Protein AF-A0A7S0XQW2-F1 (afdb_monomer_lite)

Organism: Hemisel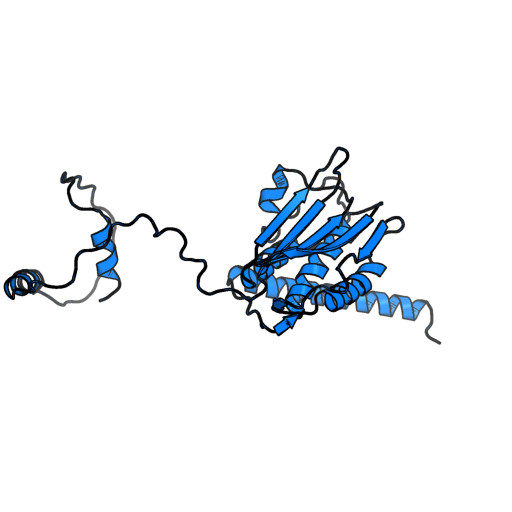mis andersenii (NCBI:txid464988)

Sequence (266 aa):
GCTPRMQRVIKLIMSSGHRLSSLVNDILDATSIRESRFVIKLQDVALRDVADSVCSTISPLVKPGVTLTNQVPAGLRSFVGDTTRVHQILVNLLGNSAKFTSSGSIRLGAEEHRHHIAIFVQDTGVGIKEDQIVDIFDPFVQSDMSTSRHYEGSGLGLAIVKSLTEAHGGTIKVESSTDGDNHGSTFTLQLPWEGPSPQDEDINERDAPPAPAKSDLLSEHSIKVFKEKYRTGSGEGGKPSADAERVESSDPSIPLTTCTVLACQL

Structure (mmCIF, N/CA/C/O backbone):
data_AF-A0A7S0XQW2-F1
#
_entry.id   AF-A0A7S0XQW2-F1
#
loop_
_atom_site.group_PDB
_atom_site.id
_atom_site.type_symbol
_atom_site.label_atom_id
_atom_site.label_alt_id
_atom_site.label_comp_id
_atom_site.label_asym_id
_atom_site.label_entity_id
_atom_site.label_seq_id
_atom_site.pdbx_PDB_ins_code
_atom_site.Cartn_x
_atom_site.Cartn_y
_atom_site.Cartn_z
_atom_site.occupancy
_atom_site.B_iso_or_equiv
_atom_site.auth_seq_id
_atom_site.auth_comp_id
_atom_site.auth_asym_id
_atom_site.auth_atom_id
_atom_site.pdbx_PDB_model_num
ATOM 1 N N . GLY A 1 1 ? 13.232 20.699 -31.366 1.00 48.47 1 GLY A N 1
ATOM 2 C CA . GLY A 1 1 ? 13.852 20.178 -30.131 1.00 48.47 1 GLY A CA 1
ATOM 3 C C . GLY A 1 1 ? 13.338 20.968 -28.948 1.00 48.47 1 GLY A C 1
ATOM 4 O O . GLY A 1 1 ? 13.386 22.189 -28.992 1.00 48.47 1 GLY A O 1
ATOM 5 N N . CYS A 1 2 ? 12.775 20.303 -27.940 1.00 52.25 2 CYS A N 1
ATOM 6 C CA . CYS A 1 2 ? 12.220 20.962 -26.755 1.00 52.25 2 CYS A CA 1
ATOM 7 C C . CYS A 1 2 ? 13.376 21.460 -25.864 1.00 52.25 2 CYS A C 1
ATOM 9 O O . CYS A 1 2 ? 14.231 20.663 -25.483 1.00 52.25 2 CYS A O 1
ATOM 11 N N . THR A 1 3 ? 13.459 22.763 -25.578 1.00 76.88 3 THR A N 1
ATOM 12 C CA . THR A 1 3 ? 14.574 23.335 -24.802 1.00 76.88 3 THR A CA 1
ATOM 13 C C . THR A 1 3 ? 14.522 22.887 -23.328 1.00 76.88 3 THR A C 1
ATOM 15 O O . THR A 1 3 ? 13.429 22.685 -22.790 1.00 76.88 3 THR A O 1
ATOM 18 N N . PRO A 1 4 ? 15.663 22.787 -22.611 1.00 71.56 4 PRO A N 1
ATOM 19 C CA . PRO A 1 4 ? 15.705 22.363 -21.198 1.00 71.56 4 PRO A CA 1
ATOM 20 C C . PRO A 1 4 ? 14.849 23.222 -20.251 1.00 71.56 4 PRO A C 1
ATOM 22 O O . PRO A 1 4 ? 14.412 22.773 -19.190 1.00 71.56 4 PRO A O 1
ATOM 25 N N . ARG A 1 5 ? 14.595 24.480 -20.631 1.00 68.00 5 ARG A N 1
ATOM 26 C CA . ARG A 1 5 ? 13.683 25.392 -19.929 1.00 68.00 5 ARG A CA 1
ATOM 27 C C . ARG A 1 5 ? 12.219 24.991 -20.133 1.00 68.00 5 ARG A C 1
ATOM 29 O O . ARG A 1 5 ? 11.463 24.975 -19.169 1.00 68.00 5 ARG A O 1
ATOM 36 N N . MET A 1 6 ? 11.840 24.617 -21.354 1.00 67.19 6 MET A N 1
ATOM 37 C CA . MET A 1 6 ? 10.481 24.195 -21.700 1.00 67.19 6 MET A CA 1
ATOM 38 C C . MET A 1 6 ? 10.123 22.857 -21.040 1.00 67.19 6 MET A C 1
ATOM 40 O O . MET A 1 6 ? 9.036 22.722 -20.490 1.00 67.19 6 MET A O 1
ATOM 44 N N . GLN A 1 7 ? 11.074 21.919 -20.954 1.00 68.94 7 GLN A N 1
ATOM 45 C CA . GLN A 1 7 ? 10.901 20.675 -20.190 1.00 68.94 7 GLN A CA 1
ATOM 46 C C . GLN A 1 7 ? 10.682 20.920 -18.687 1.00 68.94 7 GLN A C 1
ATOM 48 O O . GLN A 1 7 ? 9.843 20.261 -18.078 1.00 68.94 7 GLN A O 1
ATOM 53 N N . ARG A 1 8 ? 11.400 21.877 -18.079 1.00 64.62 8 ARG A N 1
ATOM 54 C CA . ARG A 1 8 ? 11.189 22.259 -16.670 1.00 64.62 8 ARG A CA 1
ATOM 55 C C . ARG A 1 8 ? 9.815 22.881 -16.434 1.00 64.62 8 ARG A C 1
ATOM 57 O O . ARG A 1 8 ? 9.165 22.536 -15.455 1.00 64.62 8 ARG A O 1
ATOM 64 N N . VAL A 1 9 ? 9.372 23.765 -17.328 1.00 71.69 9 VAL A N 1
ATOM 65 C CA . VAL A 1 9 ? 8.053 24.411 -17.232 1.00 71.69 9 VAL A CA 1
ATOM 66 C C . VAL A 1 9 ? 6.926 23.393 -17.411 1.00 71.69 9 VAL A C 1
ATOM 68 O O . VAL A 1 9 ? 5.989 23.400 -16.623 1.00 71.69 9 VAL A O 1
ATOM 71 N N . ILE A 1 10 ? 7.041 22.470 -18.373 1.00 73.12 10 ILE A N 1
ATOM 72 C CA . ILE A 1 10 ? 6.068 21.381 -18.555 1.00 73.12 10 ILE A CA 1
ATOM 73 C C . ILE A 1 10 ? 6.014 20.497 -17.305 1.00 73.12 10 ILE A C 1
ATOM 75 O O . ILE A 1 10 ? 4.926 20.247 -16.797 1.00 73.12 10 ILE A O 1
ATOM 79 N N . LYS A 1 11 ? 7.167 20.091 -16.750 1.00 67.38 11 LYS A N 1
ATOM 80 C CA . LYS A 1 11 ? 7.214 19.328 -15.489 1.00 67.38 11 LYS A CA 1
ATOM 81 C C . LYS A 1 11 ? 6.545 20.074 -14.335 1.00 67.38 11 LYS A C 1
ATOM 83 O O . LYS A 1 11 ? 5.802 19.458 -13.580 1.00 67.38 11 LYS A O 1
ATOM 88 N N . LEU A 1 12 ? 6.772 21.384 -14.218 1.00 67.00 12 LEU A N 1
ATOM 89 C CA . LEU A 1 12 ? 6.155 22.205 -13.179 1.00 67.00 12 LEU A CA 1
ATOM 90 C C . LEU A 1 12 ? 4.629 22.254 -13.343 1.00 67.00 12 LEU A C 1
ATOM 92 O O . LEU A 1 12 ? 3.916 21.926 -12.401 1.00 67.00 12 LEU A O 1
ATOM 96 N N . ILE A 1 13 ? 4.130 22.567 -14.543 1.00 66.44 13 ILE A N 1
ATOM 97 C CA . ILE A 1 13 ? 2.688 22.612 -14.838 1.00 66.44 13 ILE A CA 1
ATOM 98 C C . ILE A 1 13 ? 2.035 21.249 -14.587 1.00 66.44 13 ILE A C 1
ATOM 100 O O . ILE A 1 13 ? 0.999 21.184 -13.931 1.00 66.44 13 ILE A O 1
ATOM 104 N N . MET A 1 14 ? 2.655 20.161 -15.054 1.00 56.88 14 MET A N 1
ATOM 105 C CA . MET A 1 14 ? 2.161 18.805 -14.808 1.00 56.88 14 MET A CA 1
ATOM 106 C C . MET A 1 14 ? 2.134 18.489 -13.311 1.00 56.88 14 MET A C 1
ATOM 108 O O . MET A 1 14 ? 1.127 17.992 -12.822 1.00 56.88 14 MET A O 1
ATOM 112 N N . SER A 1 15 ? 3.185 18.836 -12.559 1.00 52.94 15 SER A N 1
ATOM 113 C CA . SER A 1 15 ? 3.224 18.616 -11.107 1.00 52.94 15 SER A CA 1
ATOM 114 C C . SER A 1 15 ? 2.140 19.405 -10.363 1.00 52.94 15 SER A C 1
ATOM 116 O O . SER A 1 15 ? 1.486 18.862 -9.477 1.00 52.94 15 SER A O 1
ATOM 118 N N . SER A 1 16 ? 1.879 20.654 -10.762 1.00 50.59 16 SER A N 1
ATOM 119 C CA . SER A 1 16 ? 0.812 21.478 -10.188 1.00 50.59 16 SER A CA 1
ATOM 120 C C . SER A 1 16 ? -0.579 20.958 -10.558 1.00 50.59 16 SER A C 1
ATOM 122 O O . SER A 1 16 ? -1.460 20.937 -9.703 1.00 50.59 16 SER A O 1
ATOM 124 N N . GLY A 1 17 ? -0.773 20.490 -11.797 1.00 51.03 17 GLY A N 1
ATOM 125 C CA . GLY A 1 17 ? -2.018 19.863 -12.249 1.00 51.03 17 GLY A CA 1
ATOM 126 C C . GLY A 1 17 ? -2.309 18.549 -11.523 1.00 51.03 17 GLY A C 1
ATOM 127 O O . GLY A 1 17 ? -3.424 18.351 -11.045 1.00 51.03 17 GLY A O 1
ATOM 128 N N . HIS A 1 18 ? -1.297 17.693 -11.349 1.00 56.59 18 HIS A N 1
ATOM 129 C CA . HIS A 1 18 ? -1.407 16.478 -10.539 1.00 56.59 18 HIS A CA 1
ATOM 130 C C . HIS A 1 18 ? -1.723 16.797 -9.079 1.00 56.59 18 HIS A C 1
ATOM 132 O O . HIS A 1 18 ? -2.603 16.167 -8.502 1.00 56.59 18 HIS A O 1
ATOM 138 N N . ARG A 1 19 ? -1.069 17.809 -8.497 1.00 54.47 19 ARG A N 1
ATOM 139 C CA . ARG A 1 19 ? -1.326 18.232 -7.115 1.00 54.47 19 ARG A CA 1
ATOM 140 C C . ARG A 1 19 ? -2.753 18.753 -6.931 1.00 54.47 19 ARG A C 1
ATOM 142 O O . ARG A 1 19 ? -3.410 18.370 -5.971 1.00 54.47 19 ARG A O 1
ATOM 149 N N . LEU A 1 20 ? -3.258 19.569 -7.856 1.00 51.47 20 LEU A N 1
ATOM 150 C CA . LEU A 1 20 ? -4.642 20.048 -7.811 1.00 51.47 20 LEU A CA 1
ATOM 151 C C . LEU A 1 20 ? -5.646 18.905 -8.005 1.00 51.47 20 LEU A C 1
ATOM 153 O O . LEU A 1 20 ? -6.615 18.820 -7.259 1.00 51.47 20 LEU A O 1
ATOM 157 N N . SER A 1 21 ? -5.403 18.010 -8.966 1.00 46.75 21 SER A N 1
ATOM 158 C CA . SER A 1 21 ? -6.255 16.837 -9.185 1.00 46.75 21 SER A CA 1
ATOM 159 C C . SER A 1 21 ? -6.275 15.923 -7.963 1.00 46.75 21 SER A C 1
ATOM 161 O O . SER A 1 21 ? -7.337 15.417 -7.620 1.00 46.75 21 SER A O 1
ATOM 163 N N . SER A 1 22 ? -5.132 15.738 -7.296 1.00 59.94 22 SER A N 1
ATOM 164 C CA . SER A 1 22 ? -5.053 14.995 -6.039 1.00 59.94 22 SER A CA 1
ATOM 165 C C . SER A 1 22 ? -5.908 15.662 -4.972 1.00 59.94 22 SER A C 1
ATOM 167 O O . SER A 1 22 ? -6.722 14.988 -4.374 1.00 59.94 22 SER A O 1
ATOM 169 N N . LEU A 1 23 ? -5.815 16.985 -4.792 1.00 58.53 23 LEU A N 1
ATOM 170 C CA . LEU A 1 23 ? -6.625 17.705 -3.801 1.00 58.53 23 LEU A CA 1
ATOM 171 C C . LEU A 1 23 ? -8.134 17.632 -4.083 1.00 58.53 23 LEU A C 1
ATOM 173 O O . LEU A 1 23 ? -8.928 17.525 -3.154 1.00 58.53 23 LEU A O 1
ATOM 177 N N . VAL A 1 24 ? -8.544 17.695 -5.351 1.00 56.97 24 VAL A N 1
ATOM 178 C CA . VAL A 1 24 ? -9.960 17.546 -5.726 1.00 56.97 24 VAL A CA 1
ATOM 179 C C . VAL A 1 24 ? -10.443 16.123 -5.450 1.00 56.97 24 VAL A C 1
ATOM 181 O O . VAL A 1 24 ? -11.509 15.951 -4.862 1.00 56.97 24 VAL A O 1
ATOM 184 N N . ASN A 1 25 ? -9.656 15.116 -5.835 1.00 63.66 25 ASN A N 1
ATOM 185 C CA . ASN A 1 25 ? -9.978 13.716 -5.564 1.00 63.66 25 ASN A CA 1
ATOM 186 C C . ASN A 1 25 ? -10.012 13.439 -4.058 1.00 63.66 25 ASN A C 1
ATOM 188 O O . ASN A 1 25 ? -10.962 12.831 -3.591 1.00 63.66 25 ASN A O 1
ATOM 192 N N . ASP A 1 26 ? -9.072 13.991 -3.294 1.00 67.69 26 ASP A N 1
ATOM 193 C CA . ASP A 1 26 ? -9.019 13.919 -1.834 1.00 67.69 26 ASP A CA 1
ATOM 194 C C . ASP A 1 26 ? -10.296 14.486 -1.191 1.00 67.69 26 ASP A C 1
ATOM 196 O O . ASP A 1 26 ? -10.845 13.890 -0.267 1.00 67.69 26 ASP A O 1
ATOM 200 N N . ILE A 1 27 ? -10.820 15.615 -1.689 1.00 67.94 27 ILE A N 1
ATOM 201 C CA . ILE A 1 27 ? -12.089 16.183 -1.203 1.00 67.94 27 ILE A CA 1
ATOM 202 C C . ILE A 1 27 ? -13.266 15.254 -1.529 1.00 67.94 27 ILE A C 1
ATOM 204 O O . ILE A 1 27 ? -14.106 15.009 -0.661 1.00 67.94 27 ILE A O 1
ATOM 208 N N . LEU A 1 28 ? -13.334 14.732 -2.757 1.00 62.59 28 LEU A N 1
ATOM 209 C CA . LEU A 1 28 ? -14.396 13.809 -3.179 1.00 62.59 28 LEU A CA 1
ATOM 210 C C . LEU A 1 28 ? -14.344 12.480 -2.410 1.00 62.59 28 LEU A C 1
ATOM 212 O O . LEU A 1 28 ? -15.380 11.916 -2.039 1.00 62.59 28 LEU A O 1
ATOM 216 N N . ASP A 1 29 ? -13.143 12.000 -2.122 1.00 68.50 29 ASP A N 1
ATOM 217 C CA . ASP A 1 29 ? -12.922 10.806 -1.325 1.00 68.50 29 ASP A CA 1
ATOM 218 C C . ASP A 1 29 ? -13.295 11.067 0.138 1.00 68.50 29 ASP A C 1
ATOM 220 O O . ASP A 1 29 ? -14.022 10.270 0.722 1.00 68.50 29 ASP A O 1
ATOM 224 N N . ALA A 1 30 ? -12.942 12.223 0.710 1.00 62.59 30 ALA A N 1
ATOM 225 C CA . ALA A 1 30 ? -13.373 12.615 2.054 1.00 62.59 30 ALA A CA 1
ATOM 226 C C . ALA A 1 30 ? -14.905 12.696 2.185 1.00 62.59 30 ALA A C 1
ATOM 228 O O . ALA A 1 30 ? -15.450 12.298 3.219 1.00 62.59 30 ALA A O 1
ATOM 229 N N . THR A 1 31 ? -15.614 13.174 1.153 1.00 64.06 31 THR A N 1
ATOM 230 C CA . THR A 1 31 ? -17.087 13.119 1.133 1.00 64.06 31 THR A CA 1
ATOM 231 C C . THR A 1 31 ? -17.600 11.683 1.055 1.00 64.06 31 THR A C 1
ATOM 233 O O . THR A 1 31 ? -18.501 11.321 1.805 1.00 64.06 31 THR A O 1
ATOM 236 N N . SER A 1 32 ? -16.968 10.838 0.236 1.00 72.06 32 SER A N 1
ATOM 237 C CA . SER A 1 32 ? -17.369 9.436 0.055 1.00 72.06 32 SER A CA 1
ATOM 238 C C . SER A 1 32 ? -17.127 8.583 1.306 1.00 72.06 32 SER A C 1
ATOM 240 O O . SER A 1 32 ? -17.939 7.708 1.602 1.00 72.06 32 SER A O 1
ATOM 242 N N . ILE A 1 33 ? -16.059 8.869 2.062 1.00 71.75 33 ILE A N 1
ATOM 243 C CA . ILE A 1 33 ? -15.753 8.249 3.361 1.00 71.75 33 ILE A CA 1
ATOM 244 C C . ILE A 1 33 ? -16.848 8.584 4.379 1.00 71.75 33 ILE A C 1
ATOM 246 O O . ILE A 1 33 ? -17.403 7.677 4.990 1.00 71.75 33 ILE A O 1
ATOM 250 N N . ARG A 1 34 ? -17.195 9.872 4.547 1.00 63.88 34 ARG A N 1
ATOM 251 C CA . ARG A 1 34 ? -18.220 10.299 5.527 1.00 63.88 34 ARG A CA 1
ATOM 252 C C . ARG A 1 34 ? -19.597 9.719 5.245 1.00 63.88 34 ARG A C 1
ATOM 254 O O . ARG A 1 34 ? -20.384 9.534 6.163 1.00 63.88 34 ARG A O 1
ATOM 261 N N . GLU A 1 35 ? -19.893 9.496 3.974 1.00 68.62 35 GLU A N 1
ATOM 262 C CA . GLU A 1 35 ? -21.173 8.964 3.525 1.00 68.62 35 GLU A CA 1
ATOM 263 C C . GLU A 1 35 ? -21.161 7.428 3.400 1.00 68.62 35 GLU A C 1
ATOM 265 O O . GLU A 1 35 ? -22.154 6.868 2.940 1.00 68.62 35 GLU A O 1
ATOM 270 N N . SER A 1 36 ? -20.052 6.754 3.757 1.00 62.31 36 SER A N 1
ATOM 271 C CA . SER A 1 36 ? -19.844 5.299 3.614 1.00 62.31 36 SER A CA 1
ATOM 272 C C . SER A 1 36 ? -20.242 4.767 2.231 1.00 62.31 36 SER A C 1
ATOM 274 O O . SER A 1 36 ? -20.825 3.695 2.086 1.00 62.31 36 SER A O 1
ATOM 276 N N . ARG A 1 37 ? -19.972 5.558 1.187 1.00 67.00 37 ARG A N 1
ATOM 277 C CA . ARG A 1 37 ? -20.688 5.472 -0.094 1.00 67.00 37 ARG A CA 1
ATOM 278 C C . ARG A 1 37 ? -19.846 4.973 -1.261 1.00 67.00 37 ARG A C 1
ATOM 280 O O . ARG A 1 37 ? -20.219 5.176 -2.420 1.00 67.00 37 ARG A O 1
ATOM 287 N N . PHE A 1 38 ? -18.698 4.355 -0.993 1.00 72.25 38 PHE A N 1
ATOM 288 C CA . PHE A 1 38 ? -17.889 3.781 -2.063 1.00 72.25 38 PHE A CA 1
ATOM 289 C C . PHE A 1 38 ? -18.643 2.627 -2.724 1.00 72.25 38 PHE A C 1
ATOM 291 O O . PHE A 1 38 ? -18.782 1.546 -2.167 1.00 72.25 38 PHE A O 1
ATOM 298 N N . VAL A 1 39 ? -19.125 2.867 -3.942 1.00 73.75 39 VAL A N 1
ATOM 299 C CA . VAL A 1 39 ? -19.714 1.824 -4.781 1.00 73.75 39 VAL A CA 1
ATOM 300 C C . VAL A 1 39 ? -18.576 1.051 -5.444 1.00 73.75 39 VAL A C 1
ATOM 302 O O . VAL A 1 39 ? -17.866 1.604 -6.290 1.00 73.75 39 VAL A O 1
ATOM 305 N N . ILE A 1 40 ? -18.403 -0.211 -5.049 1.00 83.00 40 ILE A N 1
ATOM 306 C CA . ILE A 1 40 ? -17.427 -1.137 -5.633 1.00 83.00 40 ILE A CA 1
ATOM 307 C C . ILE A 1 40 ? -18.021 -1.776 -6.886 1.00 83.00 40 ILE A C 1
ATOM 309 O O . ILE A 1 40 ? -19.108 -2.357 -6.852 1.00 83.00 40 ILE A O 1
ATOM 313 N N . LYS A 1 41 ? -17.304 -1.679 -8.009 1.00 85.62 41 LYS A N 1
ATOM 314 C CA . LYS A 1 41 ? -17.664 -2.379 -9.244 1.00 85.62 41 LYS A CA 1
ATOM 315 C C . LYS A 1 41 ? -16.930 -3.709 -9.298 1.00 85.62 41 LYS A C 1
ATOM 317 O O . LYS A 1 41 ? -15.762 -3.756 -9.667 1.00 85.62 41 LYS A O 1
ATOM 322 N N . LEU A 1 42 ? -17.629 -4.772 -8.919 1.00 86.94 42 LEU A N 1
ATOM 323 C CA . LEU A 1 42 ? -17.068 -6.117 -8.892 1.00 86.94 42 LEU A CA 1
ATOM 324 C C . LEU A 1 42 ? -16.809 -6.638 -10.311 1.00 86.94 42 LEU A C 1
ATOM 326 O O . LEU A 1 42 ? -17.718 -6.718 -11.137 1.00 86.94 42 LEU A O 1
ATOM 330 N N . GLN A 1 43 ? -15.557 -6.996 -10.562 1.00 90.62 43 GLN A N 1
ATOM 331 C CA . GLN A 1 43 ? -15.055 -7.625 -11.778 1.00 90.62 43 GLN A CA 1
ATOM 332 C C . GLN A 1 43 ? -13.868 -8.532 -11.432 1.00 90.62 43 GLN A C 1
ATOM 334 O O . GLN A 1 43 ? -13.334 -8.467 -10.325 1.00 90.62 43 GLN A O 1
ATOM 339 N N . ASP A 1 44 ? -13.433 -9.363 -12.375 1.00 90.94 44 ASP A N 1
ATOM 340 C CA . ASP A 1 44 ? -12.222 -10.160 -12.184 1.00 90.94 44 ASP A CA 1
ATOM 341 C C . ASP A 1 44 ? -10.985 -9.252 -12.180 1.00 90.94 44 ASP A C 1
ATOM 343 O O . ASP A 1 44 ? -10.695 -8.540 -13.146 1.00 90.94 44 ASP A O 1
ATOM 347 N N . VAL A 1 45 ? -10.238 -9.282 -11.079 1.00 92.25 45 VAL A N 1
ATOM 348 C CA . VAL A 1 45 ? -9.024 -8.494 -10.882 1.00 92.25 45 VAL A CA 1
ATOM 349 C C . VAL A 1 45 ? -7.805 -9.396 -11.030 1.00 92.25 45 VAL A C 1
ATOM 351 O O . VAL A 1 45 ? -7.534 -10.258 -10.194 1.00 92.25 45 VAL A O 1
ATOM 354 N N . ALA A 1 46 ? -7.017 -9.161 -12.078 1.00 93.31 46 ALA A N 1
ATOM 355 C CA . ALA A 1 46 ? -5.665 -9.697 -12.196 1.00 93.31 46 ALA A CA 1
ATOM 356 C C . ALA A 1 46 ? -4.709 -8.854 -11.336 1.00 93.31 46 ALA A C 1
ATOM 358 O O . ALA A 1 46 ? -4.172 -7.843 -11.791 1.00 93.31 46 ALA A O 1
ATOM 359 N N . LEU A 1 47 ? -4.509 -9.245 -10.068 1.00 95.12 47 LEU A N 1
ATOM 360 C CA . LEU A 1 47 ? -3.711 -8.453 -9.119 1.00 95.12 47 LEU A CA 1
ATOM 361 C C . LEU A 1 47 ? -2.298 -8.169 -9.635 1.00 95.12 47 LEU A C 1
ATOM 363 O O . LEU A 1 47 ? -1.759 -7.093 -9.388 1.00 95.12 47 LEU A O 1
ATOM 367 N N . ARG A 1 48 ? -1.703 -9.118 -10.361 1.00 94.62 48 ARG A N 1
ATOM 368 C CA . ARG A 1 48 ? -0.355 -8.972 -10.901 1.00 94.62 48 ARG A CA 1
ATOM 369 C C . ARG A 1 48 ? -0.231 -7.775 -11.848 1.00 94.62 48 ARG A C 1
ATOM 371 O O . ARG A 1 48 ? 0.700 -6.991 -11.688 1.00 94.62 48 ARG A O 1
ATOM 378 N N . ASP A 1 49 ? -1.191 -7.596 -12.751 1.00 93.81 49 ASP A N 1
ATOM 379 C CA . ASP A 1 49 ? -1.198 -6.484 -13.708 1.00 93.81 49 ASP A CA 1
ATOM 380 C C . ASP A 1 49 ? -1.363 -5.139 -12.991 1.00 93.81 49 ASP A C 1
ATOM 382 O O . ASP A 1 49 ? -0.684 -4.158 -13.305 1.00 93.81 49 ASP A O 1
ATOM 386 N N . VAL A 1 50 ? -2.230 -5.104 -11.971 1.00 95.12 50 VAL A N 1
ATOM 387 C CA . VAL A 1 50 ? -2.409 -3.919 -11.123 1.00 95.12 50 VAL A CA 1
ATOM 388 C C . VAL A 1 50 ? -1.112 -3.596 -10.384 1.00 95.12 50 VAL A C 1
ATOM 390 O O . VAL A 1 50 ? -0.667 -2.451 -10.403 1.00 95.12 50 VAL A O 1
ATOM 393 N N . ALA A 1 51 ? -0.478 -4.598 -9.774 1.00 96.31 51 ALA A N 1
ATOM 394 C CA . ALA A 1 51 ? 0.782 -4.449 -9.059 1.00 96.31 51 ALA A CA 1
ATOM 395 C C . ALA A 1 51 ? 1.902 -3.932 -9.974 1.00 96.31 51 ALA A C 1
ATOM 397 O O . ALA A 1 51 ? 2.585 -2.975 -9.613 1.00 96.31 51 ALA A O 1
ATOM 398 N N . ASP A 1 52 ? 2.053 -4.491 -11.178 1.00 95.19 52 ASP A N 1
ATOM 399 C CA . ASP A 1 52 ? 3.064 -4.056 -12.150 1.00 95.19 52 ASP A CA 1
ATOM 400 C C . ASP A 1 52 ? 2.821 -2.607 -12.620 1.00 95.19 52 ASP A C 1
ATOM 402 O O . ASP A 1 52 ? 3.762 -1.803 -12.694 1.00 95.19 52 ASP A O 1
ATOM 406 N N . SER A 1 53 ? 1.558 -2.233 -12.859 1.00 93.25 53 SER A N 1
ATOM 407 C CA . SER A 1 53 ? 1.164 -0.855 -13.194 1.00 93.25 53 SER A CA 1
ATOM 408 C C . SER A 1 53 ? 1.496 0.133 -12.068 1.00 93.25 53 SER A C 1
ATOM 410 O O . SER A 1 53 ? 2.105 1.186 -12.300 1.00 93.25 53 SER A O 1
ATOM 412 N N . VAL A 1 54 ? 1.147 -0.207 -10.823 1.00 92.88 54 VAL A N 1
ATOM 413 C CA . VAL A 1 54 ? 1.407 0.660 -9.664 1.00 92.88 54 VAL A CA 1
ATOM 414 C C . VAL A 1 54 ? 2.905 0.752 -9.379 1.00 92.88 54 VAL A C 1
ATOM 416 O O . VAL A 1 54 ? 3.416 1.855 -9.193 1.00 92.88 54 VAL A O 1
ATOM 419 N N . CYS A 1 55 ? 3.646 -0.359 -9.415 1.00 94.00 55 CYS A N 1
ATOM 420 C CA . CYS A 1 55 ? 5.099 -0.340 -9.241 1.00 94.00 55 CYS A CA 1
ATOM 421 C C . CYS A 1 55 ? 5.787 0.539 -10.294 1.00 94.00 55 CYS A C 1
ATOM 423 O O . CYS A 1 55 ? 6.685 1.308 -9.949 1.00 94.00 55 CYS A O 1
ATOM 425 N N . SER A 1 56 ? 5.326 0.501 -11.548 1.00 91.06 56 SER A N 1
ATOM 426 C CA . SER A 1 56 ? 5.824 1.381 -12.615 1.00 91.06 56 SER A CA 1
ATOM 427 C C . SER A 1 56 ? 5.527 2.860 -12.339 1.00 91.06 56 SER A C 1
ATOM 429 O O . SER A 1 56 ? 6.360 3.721 -12.617 1.00 91.06 56 SER A O 1
ATOM 431 N N . THR A 1 57 ? 4.365 3.157 -11.750 1.00 87.00 57 THR A N 1
ATOM 432 C CA . THR A 1 57 ? 3.955 4.519 -11.369 1.00 87.00 57 THR A CA 1
ATOM 433 C C . THR A 1 57 ? 4.765 5.059 -10.188 1.00 87.00 57 THR A C 1
ATOM 435 O O . THR A 1 57 ? 5.130 6.234 -10.178 1.00 87.00 57 THR A O 1
ATOM 438 N N . ILE A 1 58 ? 5.069 4.214 -9.198 1.00 88.44 58 ILE A N 1
ATOM 439 C CA . ILE A 1 58 ? 5.771 4.614 -7.970 1.00 88.44 58 ILE A CA 1
ATOM 440 C C . ILE A 1 58 ? 7.290 4.615 -8.144 1.00 88.44 58 ILE A C 1
ATOM 442 O O . ILE A 1 58 ? 7.965 5.410 -7.495 1.00 88.44 58 ILE A O 1
ATOM 446 N N . SER A 1 59 ? 7.844 3.789 -9.036 1.00 90.50 59 SER A N 1
ATOM 447 C CA . SER A 1 59 ? 9.294 3.665 -9.248 1.00 90.50 59 SER A CA 1
ATOM 448 C C . SER A 1 59 ? 10.040 5.012 -9.381 1.00 90.50 59 SER A C 1
ATOM 450 O O . SER A 1 59 ? 11.063 5.167 -8.713 1.00 90.50 59 SER A O 1
ATOM 452 N N . PRO A 1 60 ? 9.544 6.031 -10.118 1.00 89.75 60 PRO A N 1
ATOM 453 C CA . PRO A 1 60 ? 10.202 7.340 -10.208 1.00 89.75 60 PRO A CA 1
ATOM 454 C C . PRO A 1 60 ? 10.194 8.169 -8.912 1.00 89.75 60 PRO A C 1
ATOM 456 O O . PRO A 1 60 ? 10.948 9.134 -8.807 1.00 89.75 60 PRO A O 1
ATOM 459 N N . LEU A 1 61 ? 9.316 7.843 -7.959 1.00 86.50 61 LEU A N 1
ATOM 460 C CA . LEU A 1 61 ? 9.176 8.525 -6.666 1.00 86.50 61 LEU A CA 1
ATOM 461 C C . LEU A 1 61 ? 10.066 7.905 -5.580 1.00 86.50 61 LEU A C 1
ATOM 463 O O . LEU A 1 61 ? 10.266 8.511 -4.526 1.00 86.50 61 LEU A O 1
ATOM 467 N N . VAL A 1 62 ? 10.591 6.701 -5.823 1.00 90.44 62 VAL A N 1
ATOM 468 C CA . VAL A 1 62 ? 11.452 5.978 -4.885 1.00 90.44 62 VAL A CA 1
ATOM 469 C C . VAL A 1 62 ? 12.792 6.704 -4.749 1.00 90.44 62 VAL A C 1
ATOM 471 O O . VAL A 1 62 ? 13.434 7.063 -5.738 1.00 90.44 62 VAL A O 1
ATOM 474 N N . LYS A 1 63 ? 13.222 6.937 -3.504 1.00 89.00 63 LYS A N 1
ATOM 475 C CA . LYS A 1 63 ? 14.475 7.645 -3.222 1.00 89.00 63 LYS A CA 1
ATOM 476 C C . LYS A 1 63 ? 15.698 6.810 -3.635 1.00 89.00 63 LYS A C 1
ATOM 478 O O . LYS A 1 63 ? 15.655 5.580 -3.563 1.00 89.00 63 LYS A O 1
ATOM 483 N N . PRO A 1 64 ? 16.821 7.450 -4.011 1.00 91.19 64 PRO A N 1
ATOM 484 C CA . PRO A 1 64 ? 18.073 6.739 -4.258 1.00 91.19 64 PRO A CA 1
ATOM 485 C C . PRO A 1 64 ? 18.481 5.892 -3.043 1.00 91.19 64 PRO A C 1
ATOM 487 O O . PRO A 1 64 ? 18.490 6.393 -1.924 1.00 91.19 64 PRO A O 1
ATOM 490 N N . GLY A 1 65 ? 18.828 4.620 -3.262 1.00 90.25 65 GLY A N 1
ATOM 491 C CA . GLY A 1 65 ? 19.185 3.683 -2.185 1.00 90.25 65 GLY A CA 1
ATOM 492 C C . GLY A 1 65 ? 18.012 2.885 -1.603 1.00 90.25 65 GLY A C 1
ATOM 493 O O . GLY A 1 65 ? 18.213 2.118 -0.661 1.00 90.25 65 GLY A O 1
ATOM 494 N N . VAL A 1 66 ? 16.807 3.034 -2.161 1.00 96.25 66 VAL A N 1
ATOM 495 C CA . VAL A 1 66 ? 15.641 2.201 -1.849 1.00 96.25 66 VAL A CA 1
ATOM 496 C C . VAL A 1 66 ? 15.324 1.292 -3.038 1.00 96.25 66 VAL A C 1
ATOM 498 O O . VAL A 1 66 ? 15.261 1.748 -4.178 1.00 96.25 66 VAL A O 1
ATOM 501 N N . THR A 1 67 ? 15.111 0.002 -2.778 1.00 97.00 67 THR A N 1
ATOM 502 C CA . THR A 1 67 ? 14.729 -0.984 -3.803 1.00 97.00 67 THR A CA 1
ATOM 503 C C . THR A 1 67 ? 13.238 -1.280 -3.722 1.00 97.00 67 THR A C 1
ATOM 505 O O . THR A 1 67 ? 12.772 -1.753 -2.691 1.00 97.00 67 THR A O 1
ATOM 508 N N . LEU A 1 68 ? 12.495 -1.048 -4.804 1.00 97.62 68 LEU A N 1
ATOM 509 C CA . LEU A 1 68 ? 11.091 -1.448 -4.923 1.00 97.62 68 LEU A CA 1
ATOM 510 C C . LEU A 1 68 ? 10.992 -2.799 -5.638 1.00 97.62 68 LEU A C 1
ATOM 512 O O . LEU A 1 68 ? 11.488 -2.935 -6.755 1.00 97.62 68 LEU A O 1
ATOM 516 N N . THR A 1 69 ? 10.342 -3.781 -5.011 1.00 97.44 69 THR A N 1
ATOM 517 C CA . THR A 1 69 ? 10.186 -5.135 -5.567 1.00 97.44 69 THR A CA 1
ATOM 518 C C . THR A 1 69 ? 8.718 -5.543 -5.617 1.00 97.44 69 THR A C 1
ATOM 520 O O . THR A 1 69 ? 8.027 -5.478 -4.600 1.00 97.44 69 THR A O 1
ATOM 523 N N . ASN A 1 70 ? 8.263 -6.017 -6.780 1.00 97.19 70 ASN A N 1
ATOM 524 C CA . ASN A 1 70 ? 6.991 -6.722 -6.917 1.00 97.19 70 ASN A CA 1
ATOM 525 C C . ASN A 1 70 ? 7.220 -8.232 -6.733 1.00 97.19 70 ASN A C 1
ATOM 527 O O . ASN A 1 70 ? 7.904 -8.867 -7.536 1.00 97.19 70 ASN A O 1
ATOM 531 N N . GLN A 1 71 ? 6.656 -8.790 -5.669 1.00 96.94 71 GLN A N 1
ATOM 532 C CA . GLN A 1 71 ? 6.691 -10.204 -5.300 1.00 96.94 71 GLN A CA 1
ATOM 533 C C . GLN A 1 71 ? 5.319 -10.877 -5.442 1.00 96.94 71 GLN A C 1
ATOM 535 O O . GLN A 1 71 ? 5.138 -11.995 -4.967 1.00 96.94 71 GLN A O 1
ATOM 540 N N . VAL A 1 72 ? 4.350 -10.233 -6.104 1.00 95.81 72 VAL A N 1
ATOM 541 C CA . VAL A 1 72 ? 3.053 -10.852 -6.400 1.00 95.81 72 VAL A CA 1
ATOM 542 C C . VAL A 1 72 ? 3.271 -12.099 -7.278 1.00 95.81 72 VAL A C 1
ATOM 544 O O . VAL A 1 72 ? 3.831 -11.979 -8.382 1.00 95.81 72 VAL A O 1
ATOM 547 N N . PRO A 1 73 ? 2.843 -13.297 -6.826 1.00 93.00 73 PRO A N 1
ATOM 548 C CA . PRO A 1 73 ? 3.054 -14.537 -7.564 1.00 93.00 73 PRO A CA 1
ATOM 549 C C . PRO A 1 73 ? 2.441 -14.480 -8.967 1.00 93.00 73 PRO A C 1
ATOM 551 O O . PRO A 1 73 ? 1.305 -14.055 -9.146 1.00 93.00 73 PRO A O 1
ATOM 554 N N . ALA A 1 74 ? 3.178 -14.942 -9.982 1.00 86.81 74 ALA A N 1
ATOM 555 C CA . ALA A 1 74 ? 2.694 -14.932 -11.369 1.00 86.81 74 ALA A CA 1
ATOM 556 C C . ALA A 1 74 ? 1.513 -15.894 -11.610 1.00 86.81 74 ALA A C 1
ATOM 558 O O . ALA A 1 74 ? 0.751 -15.700 -12.548 1.00 86.81 74 ALA A O 1
ATOM 559 N N . GLY A 1 75 ? 1.378 -16.931 -10.777 1.00 85.12 75 GLY A N 1
ATOM 560 C CA . GLY A 1 75 ? 0.285 -17.905 -10.836 1.00 85.12 75 GLY A CA 1
ATOM 561 C C . GLY A 1 75 ? -0.886 -17.592 -9.905 1.00 85.12 75 GLY A C 1
ATOM 562 O O . GLY A 1 75 ? -1.717 -18.468 -9.692 1.00 85.12 75 GLY A O 1
ATOM 563 N N . LEU A 1 76 ? -0.925 -16.396 -9.310 1.00 88.44 76 LEU A N 1
ATOM 564 C CA . LEU A 1 76 ? -1.996 -16.011 -8.400 1.00 88.44 76 LEU A CA 1
ATOM 565 C C . LEU A 1 76 ? -3.325 -15.931 -9.154 1.00 88.44 76 LEU A C 1
ATOM 567 O O . LEU A 1 76 ? -3.404 -15.322 -10.225 1.00 88.44 76 LEU A O 1
ATOM 571 N N . ARG A 1 77 ? -4.371 -16.537 -8.591 1.00 85.75 77 ARG A N 1
ATOM 572 C CA . ARG A 1 77 ? -5.711 -16.490 -9.175 1.00 85.75 77 ARG A CA 1
ATOM 573 C C . ARG A 1 77 ? -6.240 -15.047 -9.203 1.00 85.75 77 ARG A C 1
ATOM 575 O O . ARG A 1 77 ? -5.891 -14.227 -8.356 1.00 85.75 77 ARG A O 1
ATOM 582 N N . SER A 1 78 ? -7.104 -14.735 -10.167 1.00 87.62 78 SER A N 1
ATOM 583 C CA . SER A 1 78 ? -7.902 -13.504 -10.138 1.00 87.62 78 SER A CA 1
ATOM 584 C C . SER A 1 78 ? -8.952 -13.561 -9.028 1.00 87.62 78 SER A C 1
ATOM 586 O O . SER A 1 78 ? -9.537 -14.618 -8.788 1.00 87.62 78 SER A O 1
ATOM 588 N N . PHE A 1 79 ? -9.191 -12.431 -8.363 1.00 89.06 79 PHE A N 1
ATOM 589 C CA . PHE A 1 79 ? -10.240 -12.285 -7.346 1.00 89.06 79 PHE A CA 1
ATOM 590 C C . PHE A 1 79 ? -11.323 -11.319 -7.819 1.00 89.06 79 PHE A C 1
ATOM 592 O O . PHE A 1 79 ? -11.076 -10.495 -8.700 1.00 89.06 79 PHE A O 1
ATOM 599 N N . VAL A 1 80 ? -12.512 -11.408 -7.229 1.00 89.12 80 VAL A N 1
ATOM 600 C CA . VAL A 1 80 ? -13.632 -10.525 -7.558 1.00 89.12 80 VAL A CA 1
ATOM 601 C C . VAL A 1 80 ? -13.509 -9.226 -6.758 1.00 89.12 80 VAL A C 1
ATOM 603 O O . VAL A 1 80 ? -13.619 -9.221 -5.536 1.00 89.12 80 VAL A O 1
ATOM 606 N N . GLY A 1 81 ? -13.298 -8.104 -7.443 1.00 91.56 81 GLY A N 1
ATOM 607 C CA . GLY A 1 81 ? -13.113 -6.793 -6.814 1.00 91.56 81 GLY A CA 1
ATOM 608 C C . GLY A 1 81 ? -13.177 -5.645 -7.817 1.00 91.56 81 GLY A C 1
ATOM 609 O O . GLY A 1 81 ? -13.504 -5.853 -8.980 1.00 91.56 81 GLY A O 1
ATOM 610 N N . ASP A 1 82 ? -12.856 -4.424 -7.390 1.00 91.94 82 ASP A N 1
ATOM 611 C CA . ASP A 1 82 ? -12.774 -3.263 -8.284 1.00 91.94 82 ASP A CA 1
ATOM 612 C C . ASP A 1 82 ? -11.310 -2.904 -8.562 1.00 91.94 82 ASP A C 1
ATOM 614 O O . ASP A 1 82 ? -10.605 -2.348 -7.716 1.00 91.94 82 ASP A O 1
ATOM 618 N N . THR A 1 83 ? -10.852 -3.182 -9.785 1.00 92.81 83 THR A N 1
ATOM 619 C CA . THR A 1 83 ? -9.473 -2.918 -10.233 1.00 92.81 83 THR A CA 1
ATOM 620 C C . THR A 1 83 ? -9.037 -1.473 -9.990 1.00 92.81 83 THR A C 1
ATOM 622 O O . THR A 1 83 ? -7.891 -1.235 -9.611 1.00 92.81 83 THR A O 1
ATOM 625 N N . THR A 1 84 ? -9.933 -0.499 -10.182 1.00 89.38 84 THR A N 1
ATOM 626 C CA . THR A 1 84 ? -9.598 0.926 -10.028 1.00 89.38 84 THR A CA 1
ATOM 627 C C . THR A 1 84 ? -9.362 1.262 -8.562 1.00 89.38 84 THR A C 1
ATOM 629 O O . THR A 1 84 ? -8.435 2.001 -8.227 1.00 89.38 84 THR A O 1
ATOM 632 N N . ARG A 1 85 ? -10.177 0.693 -7.670 1.00 91.31 85 ARG A N 1
ATOM 633 C CA . ARG A 1 85 ? -10.060 0.911 -6.224 1.00 91.31 85 ARG A CA 1
ATOM 634 C C . ARG A 1 85 ? -8.880 0.165 -5.621 1.00 91.31 85 ARG A C 1
ATOM 636 O O . ARG A 1 85 ? -8.163 0.746 -4.815 1.00 91.31 85 ARG A O 1
ATOM 643 N N . VAL A 1 86 ? -8.608 -1.056 -6.075 1.00 94.44 86 VAL A N 1
ATOM 644 C CA . VAL A 1 86 ? -7.396 -1.802 -5.697 1.00 94.44 86 VAL A CA 1
ATOM 645 C C . VAL A 1 86 ? -6.144 -1.046 -6.151 1.00 94.44 86 VAL A C 1
ATOM 647 O O . VAL A 1 86 ? -5.206 -0.883 -5.375 1.00 94.44 86 VAL A O 1
ATOM 650 N N . HIS A 1 87 ? -6.142 -0.492 -7.367 1.00 93.88 87 HIS A N 1
ATOM 651 C CA . HIS A 1 87 ? -5.058 0.379 -7.827 1.00 93.88 87 HIS A CA 1
ATOM 652 C C . HIS A 1 87 ? -4.887 1.608 -6.916 1.00 93.88 87 HIS A C 1
ATOM 654 O O . HIS A 1 87 ? -3.768 1.931 -6.525 1.00 93.88 87 HIS A O 1
ATOM 660 N N . GLN A 1 88 ? -5.981 2.286 -6.546 1.00 91.50 88 GLN A N 1
ATOM 661 C CA . GLN A 1 88 ? -5.957 3.448 -5.647 1.00 91.50 88 GLN A CA 1
ATOM 662 C C . GLN A 1 88 ? -5.387 3.102 -4.262 1.00 91.50 88 GLN A C 1
ATOM 664 O O . GLN A 1 88 ? -4.522 3.818 -3.756 1.00 91.50 88 GLN A O 1
ATOM 669 N N . ILE A 1 89 ? -5.819 1.977 -3.688 1.00 94.38 89 ILE A N 1
ATOM 670 C CA . ILE A 1 89 ? -5.283 1.428 -2.440 1.00 94.38 89 ILE A CA 1
ATOM 671 C C . ILE A 1 89 ? -3.760 1.267 -2.536 1.00 94.38 89 ILE A C 1
ATOM 673 O O . ILE A 1 89 ? -3.021 1.789 -1.699 1.00 94.38 89 ILE A O 1
ATOM 677 N N . LEU A 1 90 ? -3.282 0.574 -3.574 1.00 96.12 90 LEU A N 1
ATOM 678 C CA . LEU A 1 90 ? -1.862 0.262 -3.723 1.00 96.12 90 LEU A CA 1
ATOM 679 C C . LEU A 1 90 ? -1.013 1.509 -3.987 1.00 96.12 90 LEU A C 1
ATOM 681 O O . LEU A 1 90 ? 0.097 1.597 -3.466 1.00 96.12 90 LEU A O 1
ATOM 685 N N . VAL A 1 91 ? -1.524 2.489 -4.741 1.00 92.06 91 VAL A N 1
ATOM 686 C CA . VAL A 1 91 ? -0.850 3.786 -4.934 1.00 92.06 91 VAL A CA 1
ATOM 687 C C . VAL A 1 91 ? -0.679 4.515 -3.605 1.00 92.06 91 VAL A C 1
ATOM 689 O O . VAL A 1 91 ? 0.403 5.040 -3.348 1.00 92.06 91 VAL A O 1
ATOM 692 N N . ASN A 1 92 ? -1.703 4.528 -2.748 1.00 89.44 92 ASN A N 1
ATOM 693 C CA . ASN A 1 92 ? -1.619 5.181 -1.441 1.00 89.44 92 ASN A CA 1
ATOM 694 C C . ASN A 1 92 ? -0.599 4.491 -0.527 1.00 89.44 92 ASN A C 1
ATOM 696 O O . ASN A 1 92 ? 0.232 5.167 0.081 1.00 89.44 92 ASN A O 1
ATOM 700 N N . LEU A 1 93 ? -0.615 3.157 -0.466 1.00 95.00 93 LEU A N 1
ATOM 701 C CA . LEU A 1 93 ? 0.318 2.403 0.373 1.00 95.00 93 LEU A CA 1
ATOM 702 C C . LEU A 1 93 ? 1.761 2.506 -0.129 1.00 95.00 93 LEU A C 1
ATOM 704 O O . LEU A 1 93 ? 2.640 2.921 0.622 1.00 95.00 93 LEU A O 1
ATOM 708 N N . LEU A 1 94 ? 2.014 2.221 -1.410 1.00 95.25 94 LEU A N 1
ATOM 709 C CA . LEU A 1 94 ? 3.362 2.317 -1.976 1.00 95.25 94 LEU A CA 1
ATOM 710 C C . LEU A 1 94 ? 3.873 3.761 -2.040 1.00 95.25 94 LEU A C 1
ATOM 712 O O . LEU A 1 94 ? 5.071 3.993 -1.876 1.00 95.25 94 LEU A O 1
ATOM 716 N N . GLY A 1 95 ? 2.983 4.735 -2.241 1.00 89.81 95 GLY A N 1
ATOM 717 C CA . GLY A 1 95 ? 3.306 6.156 -2.157 1.00 89.81 95 GLY A CA 1
ATOM 718 C C . GLY A 1 95 ? 3.766 6.554 -0.755 1.00 89.81 95 GLY A C 1
ATOM 719 O O . GLY A 1 95 ? 4.791 7.227 -0.621 1.00 89.81 95 GLY A O 1
ATOM 720 N N . ASN A 1 96 ? 3.076 6.078 0.287 1.00 90.88 96 ASN A N 1
ATOM 721 C CA . ASN A 1 96 ? 3.504 6.261 1.674 1.00 90.88 96 ASN A CA 1
ATOM 722 C C . ASN A 1 96 ? 4.861 5.591 1.930 1.00 90.88 96 ASN A C 1
ATOM 724 O O . ASN A 1 96 ? 5.780 6.253 2.413 1.00 90.88 96 ASN A O 1
ATOM 728 N N . SER A 1 97 ? 5.047 4.336 1.522 1.00 93.12 97 SER A N 1
ATOM 729 C CA . SER A 1 97 ? 6.329 3.641 1.689 1.00 93.12 97 SER A CA 1
ATOM 730 C C . SER A 1 97 ? 7.481 4.362 0.975 1.00 93.12 97 SER A C 1
ATOM 732 O O . SER A 1 97 ? 8.544 4.562 1.566 1.00 93.12 97 SER A O 1
ATOM 734 N N . ALA A 1 98 ? 7.286 4.844 -0.260 1.00 90.50 98 ALA A N 1
ATOM 735 C CA . ALA A 1 98 ? 8.296 5.626 -0.987 1.00 90.50 98 ALA A CA 1
ATOM 736 C C . ALA A 1 98 ? 8.599 6.972 -0.302 1.00 90.50 98 ALA A C 1
ATOM 738 O O . ALA A 1 98 ? 9.753 7.414 -0.241 1.00 90.50 98 ALA A O 1
ATOM 739 N N . LYS A 1 99 ? 7.569 7.610 0.264 1.00 86.88 99 LYS A N 1
ATOM 740 C CA . LYS A 1 99 ? 7.684 8.862 1.017 1.00 86.88 99 LYS A CA 1
ATOM 741 C C . LYS A 1 99 ? 8.487 8.680 2.306 1.00 86.88 99 LYS A C 1
ATOM 743 O O . LYS A 1 99 ? 9.357 9.509 2.579 1.00 86.88 99 LYS A O 1
ATOM 748 N N . PHE A 1 100 ? 8.257 7.611 3.066 1.00 88.94 100 PHE A N 1
ATOM 749 C CA . PHE A 1 100 ? 8.821 7.433 4.412 1.00 88.94 100 PHE A CA 1
ATOM 750 C C . PHE A 1 100 ? 10.067 6.538 4.480 1.00 88.94 100 PHE A C 1
ATOM 752 O O . PHE A 1 100 ? 10.790 6.573 5.477 1.00 88.94 100 PHE A O 1
ATOM 759 N N . THR A 1 101 ? 10.407 5.835 3.398 1.00 92.31 101 THR A N 1
ATOM 760 C CA . THR A 1 101 ? 11.660 5.071 3.298 1.00 92.31 101 THR A CA 1
ATOM 761 C C . THR A 1 101 ? 12.773 5.943 2.727 1.00 92.31 101 THR A C 1
ATOM 763 O O . THR A 1 101 ? 12.625 6.547 1.661 1.00 92.31 101 THR A O 1
ATOM 766 N N . SER A 1 102 ? 13.891 6.055 3.448 1.00 91.31 102 SER A N 1
ATOM 767 C CA . SER A 1 102 ? 15.060 6.835 3.001 1.00 91.31 102 SER A CA 1
ATOM 768 C C . SER A 1 102 ? 16.188 5.963 2.448 1.00 91.31 102 SER A C 1
ATOM 770 O O . SER A 1 102 ? 16.922 6.411 1.575 1.00 91.31 102 SER A O 1
ATOM 772 N N . SER A 1 103 ? 16.287 4.716 2.906 1.00 92.50 103 SER A N 1
ATOM 773 C CA . SER A 1 103 ? 17.186 3.678 2.392 1.00 92.50 103 SER A CA 1
ATOM 774 C C . SER A 1 103 ? 16.597 2.297 2.694 1.00 92.50 103 SER A C 1
ATOM 776 O O . SER A 1 103 ? 15.821 2.167 3.638 1.00 92.50 103 SER A O 1
ATOM 778 N N . GLY A 1 104 ? 16.973 1.272 1.925 1.00 94.75 104 GLY A N 1
ATOM 779 C CA . GLY A 1 104 ? 16.552 -0.114 2.163 1.00 94.75 104 GLY A CA 1
ATOM 780 C C . GLY A 1 104 ? 15.614 -0.644 1.081 1.00 94.75 104 GLY A C 1
ATOM 781 O O . GLY A 1 104 ? 15.966 -0.620 -0.101 1.00 94.75 104 GLY A O 1
ATOM 782 N N . SER A 1 105 ? 14.442 -1.161 1.455 1.00 96.50 105 SER A N 1
ATOM 783 C CA . SER A 1 105 ? 13.543 -1.824 0.503 1.00 96.50 105 SER A CA 1
ATOM 784 C C . SER A 1 105 ? 12.064 -1.576 0.764 1.00 96.50 105 SER A C 1
ATOM 786 O O . SER A 1 105 ? 11.648 -1.419 1.906 1.00 96.50 105 SER A O 1
ATOM 788 N N . ILE A 1 106 ? 11.290 -1.624 -0.317 1.00 98.06 106 ILE A N 1
ATOM 789 C CA . ILE A 1 106 ? 9.832 -1.660 -0.339 1.00 98.06 106 ILE A CA 1
ATOM 790 C C . ILE A 1 106 ? 9.428 -2.911 -1.125 1.00 98.06 106 ILE A C 1
ATOM 792 O O . ILE A 1 106 ? 9.916 -3.140 -2.237 1.00 98.06 106 ILE A O 1
ATOM 796 N N . ARG A 1 107 ? 8.548 -3.729 -0.560 1.00 98.12 107 ARG A N 1
ATOM 797 C CA . ARG A 1 107 ? 8.051 -4.971 -1.153 1.00 98.12 107 ARG A CA 1
ATOM 798 C C . ARG A 1 107 ? 6.534 -4.918 -1.246 1.00 98.12 107 ARG A C 1
ATOM 800 O O . ARG A 1 107 ? 5.873 -4.671 -0.247 1.00 98.12 107 ARG A O 1
ATOM 807 N N . LEU A 1 108 ? 6.005 -5.173 -2.437 1.00 98.44 108 LEU A N 1
ATOM 808 C CA . LEU A 1 108 ? 4.593 -5.479 -2.654 1.00 98.44 108 LEU A CA 1
ATOM 809 C C . LEU A 1 108 ? 4.481 -6.977 -2.909 1.00 98.44 108 LEU A C 1
ATOM 811 O O . LEU A 1 108 ? 5.135 -7.478 -3.820 1.00 98.44 108 LEU A O 1
ATOM 815 N N . GLY A 1 109 ? 3.661 -7.682 -2.145 1.00 97.81 109 GLY A N 1
ATOM 816 C CA . GLY A 1 109 ? 3.421 -9.105 -2.347 1.00 97.81 109 GLY A CA 1
ATOM 817 C C . GLY A 1 109 ? 1.969 -9.482 -2.114 1.00 97.81 109 GLY A C 1
ATOM 818 O O . GLY A 1 109 ? 1.147 -8.656 -1.715 1.00 97.81 109 GLY A O 1
ATOM 819 N N . ALA A 1 110 ? 1.656 -10.738 -2.414 1.00 97.12 110 ALA A N 1
ATOM 820 C CA . ALA A 1 110 ? 0.347 -11.297 -2.144 1.00 97.12 110 ALA A CA 1
ATOM 821 C C . ALA A 1 110 ? 0.434 -12.793 -1.844 1.00 97.12 110 ALA A C 1
ATOM 823 O O . ALA A 1 110 ? 1.228 -13.508 -2.459 1.00 97.12 110 ALA A O 1
ATOM 824 N N . GLU A 1 111 ? -0.418 -13.249 -0.935 1.00 94.81 111 GLU A N 1
ATOM 825 C CA . GLU A 1 111 ? -0.565 -14.640 -0.533 1.00 94.81 111 GLU A CA 1
ATOM 826 C C . GLU A 1 111 ? -2.015 -15.089 -0.728 1.00 94.81 111 GLU A C 1
ATOM 828 O O . GLU A 1 111 ? -2.971 -14.384 -0.394 1.00 94.81 111 GLU A O 1
ATOM 833 N N . GLU A 1 112 ? -2.177 -16.275 -1.306 1.00 91.88 112 GLU A N 1
ATOM 834 C CA . GLU A 1 112 ? -3.479 -16.904 -1.491 1.00 91.88 112 GLU A CA 1
ATOM 835 C C . GLU A 1 112 ? -3.837 -17.733 -0.259 1.00 91.88 112 GLU A C 1
ATOM 837 O O . GLU A 1 112 ? -3.126 -18.666 0.120 1.00 91.88 112 GLU A O 1
ATOM 842 N N . HIS A 1 113 ? -4.982 -17.416 0.340 1.00 91.56 113 HIS A N 1
ATOM 843 C CA . HIS A 1 113 ? -5.608 -18.231 1.369 1.00 91.56 113 HIS A CA 1
ATOM 844 C C . HIS A 1 113 ? -6.938 -18.787 0.863 1.00 91.56 113 HIS A C 1
ATOM 846 O O . HIS A 1 113 ? -7.475 -18.364 -0.157 1.00 91.56 113 HIS A O 1
ATOM 852 N N . ARG A 1 114 ? -7.510 -19.738 1.608 1.00 86.44 114 ARG A N 1
ATOM 853 C CA . ARG A 1 114 ? -8.722 -20.463 1.195 1.00 86.44 114 ARG A CA 1
ATOM 854 C C . ARG A 1 114 ? -9.924 -19.558 0.883 1.00 86.44 114 ARG A C 1
ATOM 856 O O . ARG A 1 114 ? -10.706 -19.894 0.005 1.00 86.44 114 ARG A O 1
ATOM 863 N N . HIS A 1 115 ? -10.090 -18.458 1.617 1.00 87.44 115 HIS A N 1
ATOM 864 C CA . HIS A 1 115 ? -11.282 -17.596 1.540 1.00 87.44 115 HIS A CA 1
ATOM 865 C C . HIS A 1 115 ? -10.970 -16.134 1.205 1.00 87.44 115 HIS A C 1
ATOM 867 O O . HIS A 1 115 ? -11.880 -15.362 0.926 1.00 87.44 115 HIS A O 1
ATOM 873 N N . HIS A 1 116 ? -9.696 -15.755 1.202 1.00 92.19 116 HIS A N 1
ATOM 874 C CA . HIS A 1 116 ? -9.271 -14.393 0.920 1.00 92.19 116 HIS A CA 1
ATOM 875 C C . HIS A 1 116 ? -7.888 -14.380 0.273 1.00 92.19 116 HIS A C 1
ATOM 877 O O . HIS A 1 116 ? -7.121 -15.342 0.373 1.00 92.19 116 HIS A O 1
ATOM 883 N N . ILE A 1 117 ? -7.570 -13.256 -0.348 1.00 94.69 117 ILE A N 1
ATOM 884 C CA . ILE A 1 117 ? -6.234 -12.884 -0.781 1.00 94.69 117 ILE A CA 1
ATOM 885 C C . ILE A 1 117 ? -5.649 -11.901 0.236 1.00 94.69 117 ILE A C 1
ATOM 887 O O . ILE A 1 117 ? -6.285 -10.903 0.584 1.00 94.69 117 ILE A O 1
ATOM 891 N N . ALA A 1 118 ? -4.451 -12.196 0.736 1.00 96.62 118 ALA A N 1
ATOM 892 C CA . ALA A 1 118 ? -3.698 -11.291 1.592 1.00 96.62 118 ALA A CA 1
ATOM 893 C C . ALA A 1 118 ? -2.709 -10.501 0.731 1.00 96.62 118 ALA A C 1
ATOM 895 O O . ALA A 1 118 ? -1.790 -11.080 0.165 1.00 96.62 118 ALA A O 1
ATOM 896 N N . ILE A 1 119 ? -2.896 -9.191 0.601 1.00 97.88 119 ILE A N 1
ATOM 897 C CA . ILE A 1 119 ? -2.017 -8.300 -0.166 1.00 97.88 119 ILE A CA 1
ATOM 898 C C . ILE A 1 119 ? -1.224 -7.474 0.834 1.00 97.88 119 ILE A C 1
ATOM 900 O O . ILE A 1 119 ? -1.826 -6.825 1.686 1.00 97.88 119 ILE A O 1
ATOM 904 N N . PHE A 1 120 ? 0.102 -7.459 0.731 1.00 98.25 120 PHE A N 1
ATOM 905 C CA . PHE A 1 120 ? 0.937 -6.726 1.676 1.00 98.25 120 PHE A CA 1
ATOM 906 C C . PHE A 1 120 ? 1.873 -5.733 0.995 1.00 98.25 120 PHE A C 1
ATOM 908 O O . PHE A 1 120 ? 2.439 -6.002 -0.067 1.00 98.25 120 PHE A O 1
ATOM 915 N N . VAL A 1 121 ? 2.064 -4.589 1.648 1.00 98.31 121 VAL A N 1
ATOM 916 C CA . VAL A 1 121 ? 3.114 -3.617 1.346 1.00 98.31 121 VAL A CA 1
ATOM 917 C C . VAL A 1 121 ? 4.001 -3.502 2.573 1.00 98.31 121 VAL A C 1
ATOM 919 O O . VAL A 1 121 ? 3.549 -3.072 3.630 1.00 98.31 121 VAL A O 1
ATOM 922 N N . GLN A 1 122 ? 5.259 -3.894 2.420 1.00 98.06 122 GLN A N 1
ATOM 923 C CA . GLN A 1 122 ? 6.260 -3.856 3.473 1.00 98.06 122 GLN A CA 1
ATOM 924 C C . GLN A 1 122 ? 7.371 -2.885 3.106 1.00 98.06 122 GLN A C 1
ATOM 926 O O . GLN A 1 122 ? 7.922 -2.962 2.008 1.00 98.06 122 GLN A O 1
ATOM 931 N N . ASP A 1 123 ? 7.758 -2.026 4.034 1.00 97.06 123 ASP A N 1
ATOM 932 C CA . ASP A 1 123 ? 8.896 -1.136 3.883 1.00 97.06 123 ASP A CA 1
ATOM 933 C C . ASP A 1 123 ? 9.816 -1.152 5.098 1.00 97.06 123 ASP A C 1
ATOM 935 O O . ASP A 1 123 ? 9.426 -1.531 6.198 1.00 97.06 123 ASP A O 1
ATOM 939 N N . THR A 1 124 ? 11.064 -0.753 4.866 1.00 96.00 124 THR A N 1
ATOM 940 C CA . THR A 1 124 ? 12.090 -0.564 5.899 1.00 96.00 124 THR A CA 1
ATOM 941 C C . THR A 1 124 ? 12.262 0.922 6.227 1.00 96.00 124 THR A C 1
ATOM 943 O O . THR A 1 124 ? 13.388 1.398 6.400 1.00 96.00 124 THR A O 1
ATOM 946 N N . GLY A 1 125 ? 11.174 1.696 6.153 1.00 92.75 125 GLY A N 1
ATOM 947 C CA . GLY A 1 125 ? 11.156 3.119 6.469 1.00 92.75 125 GLY A CA 1
ATOM 948 C C . GLY A 1 125 ? 11.182 3.377 7.969 1.00 92.75 125 GLY A C 1
ATOM 949 O O . GLY A 1 125 ? 11.415 2.472 8.751 1.00 92.75 125 GLY A O 1
ATOM 950 N N . VAL A 1 126 ? 10.919 4.622 8.373 1.00 90.62 126 VAL A N 1
ATOM 951 C CA . VAL A 1 126 ? 11.069 5.094 9.769 1.00 90.62 126 VAL A CA 1
ATOM 952 C C . VAL A 1 126 ? 10.200 4.374 10.813 1.00 90.62 126 VAL A C 1
ATOM 954 O O . VAL A 1 126 ? 10.407 4.573 12.010 1.00 90.62 126 VAL A O 1
ATOM 957 N N . GLY A 1 127 ? 9.233 3.571 10.368 1.00 91.06 127 GLY A N 1
ATOM 958 C CA . GLY A 1 127 ? 8.234 2.941 11.216 1.00 91.06 127 GLY A CA 1
ATOM 959 C C . GLY A 1 127 ? 7.186 3.918 11.750 1.00 91.06 127 GLY A C 1
ATOM 960 O O . GLY A 1 127 ? 7.222 5.127 11.506 1.00 91.06 127 GLY A O 1
ATOM 961 N N . ILE A 1 128 ? 6.229 3.365 12.486 1.00 89.81 128 ILE A N 1
ATOM 962 C CA . ILE A 1 128 ? 5.110 4.065 13.113 1.00 89.81 128 ILE A CA 1
ATOM 963 C C . ILE A 1 128 ? 5.165 3.738 14.600 1.00 89.81 128 ILE A C 1
ATOM 965 O O . ILE A 1 128 ? 5.384 2.589 14.978 1.00 89.81 128 ILE A O 1
ATOM 969 N N . LYS A 1 129 ? 5.005 4.755 15.448 1.00 89.06 129 LYS A N 1
ATOM 970 C CA . LYS A 1 129 ? 4.966 4.548 16.897 1.00 89.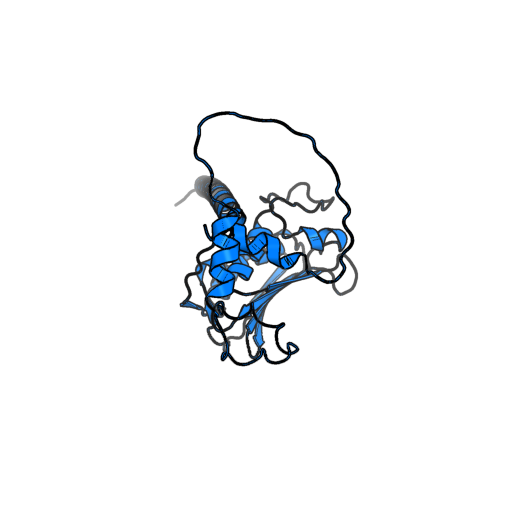06 129 LYS A CA 1
ATOM 971 C C . LYS A 1 129 ? 3.655 3.876 17.299 1.00 89.06 129 LYS A C 1
ATOM 973 O O . LYS A 1 129 ? 2.614 4.176 16.723 1.00 89.06 129 LYS A O 1
ATOM 978 N N . GLU A 1 130 ? 3.703 3.035 18.325 1.00 87.81 130 GLU A N 1
ATOM 979 C CA . GLU A 1 130 ? 2.544 2.270 18.807 1.00 87.81 130 GLU A CA 1
ATOM 980 C C . GLU A 1 130 ? 1.332 3.157 19.141 1.00 87.81 130 GLU A C 1
ATOM 982 O O . GLU A 1 130 ? 0.202 2.836 18.788 1.00 87.81 130 GLU A O 1
ATOM 987 N N . ASP A 1 131 ? 1.570 4.319 19.755 1.00 86.12 131 ASP A N 1
ATOM 988 C CA . ASP A 1 131 ? 0.528 5.292 20.103 1.00 86.12 131 ASP A CA 1
ATOM 989 C C . ASP A 1 131 ? -0.150 5.922 18.880 1.00 86.12 131 ASP A C 1
ATOM 991 O O . ASP A 1 131 ? -1.277 6.393 18.979 1.00 86.12 131 ASP A O 1
ATOM 995 N N . GLN A 1 132 ? 0.509 5.908 17.721 1.00 86.19 132 GLN A N 1
ATOM 996 C CA . GLN A 1 132 ? -0.023 6.456 16.476 1.00 86.19 132 GLN A CA 1
ATOM 997 C C . GLN A 1 132 ? -0.791 5.416 15.661 1.00 86.19 132 GLN A C 1
ATOM 999 O O . GLN A 1 132 ? -1.659 5.803 14.883 1.00 86.19 132 GLN A O 1
ATOM 1004 N N . ILE A 1 133 ? -0.505 4.116 15.830 1.00 87.19 133 ILE A N 1
ATOM 1005 C CA . ILE A 1 133 ? -1.119 3.022 15.053 1.00 87.19 133 ILE A CA 1
ATOM 1006 C C . ILE A 1 133 ? -2.650 3.046 15.136 1.00 87.19 133 ILE A C 1
ATOM 1008 O O . ILE A 1 133 ? -3.318 2.746 14.146 1.00 87.19 133 ILE A O 1
ATOM 1012 N N . VAL A 1 134 ? -3.203 3.428 16.288 1.00 84.56 134 VAL A N 1
ATOM 1013 C CA . VAL A 1 134 ? -4.655 3.483 16.516 1.00 84.56 134 VAL A CA 1
ATOM 1014 C C . VAL A 1 134 ? -5.333 4.505 15.598 1.00 84.56 134 VAL A C 1
ATOM 1016 O O . VAL A 1 134 ? -6.409 4.231 15.068 1.00 84.56 134 VAL A O 1
ATOM 1019 N N . ASP A 1 135 ? -4.656 5.623 15.333 1.00 86.38 135 ASP A N 1
ATOM 1020 C CA . ASP A 1 135 ? -5.251 6.797 14.692 1.00 86.38 135 ASP A CA 1
ATOM 1021 C C . ASP A 1 135 ? -4.777 6.990 13.238 1.00 86.38 135 ASP A C 1
ATOM 1023 O O . ASP A 1 135 ? -5.280 7.862 12.533 1.00 86.38 135 ASP A O 1
ATOM 1027 N N . ILE A 1 136 ? -3.818 6.198 12.728 1.00 87.62 136 ILE A N 1
ATOM 1028 C CA . ILE A 1 136 ? -3.261 6.412 11.370 1.00 87.62 136 ILE A CA 1
ATOM 1029 C C . ILE A 1 136 ? -4.294 6.282 10.242 1.00 87.62 136 ILE A C 1
ATOM 1031 O O . ILE A 1 136 ? -4.050 6.741 9.125 1.00 87.62 136 ILE A O 1
ATOM 1035 N N . PHE A 1 137 ? -5.415 5.610 10.505 1.00 88.06 137 PHE A N 1
ATOM 1036 C CA . PHE A 1 137 ? -6.504 5.445 9.547 1.00 88.06 137 PHE A CA 1
ATOM 1037 C C . PHE A 1 137 ? -7.575 6.532 9.665 1.00 88.06 137 PHE A C 1
ATOM 1039 O O . PHE A 1 137 ? -8.498 6.555 8.847 1.00 88.06 137 PHE A O 1
ATOM 1046 N N . ASP A 1 138 ? -7.461 7.430 10.642 1.00 83.38 138 ASP A N 1
ATOM 1047 C CA . ASP A 1 138 ? -8.424 8.499 10.832 1.00 83.38 138 ASP A CA 1
ATOM 1048 C C . ASP A 1 138 ? -8.178 9.642 9.833 1.00 83.38 138 ASP A C 1
ATOM 1050 O O . ASP A 1 138 ? -7.034 10.044 9.585 1.00 83.38 138 ASP A O 1
ATOM 1054 N N . PRO A 1 139 ? -9.242 10.198 9.223 1.00 80.69 139 PRO A N 1
ATOM 1055 C CA . PRO A 1 139 ? -9.102 11.280 8.259 1.00 80.69 139 PRO A CA 1
ATOM 1056 C C . PRO A 1 139 ? -8.374 12.495 8.844 1.00 80.69 139 PRO A C 1
ATOM 1058 O O . PRO A 1 139 ? -8.723 12.982 9.917 1.00 80.69 139 PRO A O 1
ATOM 1061 N N . PHE A 1 140 ? -7.432 13.046 8.075 1.00 74.88 140 PHE A N 1
ATOM 1062 C CA . PHE A 1 140 ? -6.656 14.250 8.409 1.00 74.88 140 PHE A CA 1
ATOM 1063 C C . PHE A 1 140 ? -5.669 14.094 9.573 1.00 74.88 140 PHE A C 1
ATOM 1065 O O . PHE A 1 140 ? -5.004 15.072 9.924 1.00 74.88 140 PHE A O 1
ATOM 1072 N N . VAL A 1 141 ? -5.507 12.891 10.130 1.00 73.56 141 VAL A N 1
ATOM 1073 C CA . VAL A 1 141 ? -4.454 12.632 11.111 1.00 73.56 141 VAL A CA 1
ATOM 1074 C C . VAL A 1 141 ? -3.104 12.617 10.398 1.00 73.56 141 VAL A C 1
ATOM 1076 O O . VAL A 1 141 ? -2.866 11.884 9.437 1.00 73.56 141 VAL A O 1
ATOM 1079 N N . GLN A 1 142 ? -2.202 13.477 10.862 1.00 66.75 142 GLN A N 1
ATOM 1080 C CA . GLN A 1 142 ? -0.802 13.482 10.468 1.00 66.75 142 GLN A CA 1
ATOM 1081 C C . GLN A 1 142 ? 0.001 13.151 11.718 1.00 66.75 142 GLN A C 1
ATOM 1083 O O . GLN A 1 142 ? 0.045 13.944 12.652 1.00 66.75 142 GLN A O 1
ATOM 1088 N N . SER A 1 143 ? 0.615 11.969 11.754 1.00 56.94 143 SER A N 1
ATOM 1089 C CA . SER A 1 143 ? 1.523 11.599 12.837 1.00 56.94 143 SER A CA 1
ATOM 1090 C C . SER A 1 143 ? 2.635 12.646 12.953 1.00 56.94 143 SER A C 1
ATOM 1092 O O . SER A 1 143 ? 3.352 12.869 11.969 1.00 56.94 143 SER A O 1
ATOM 1094 N N . ASP A 1 144 ? 2.797 13.248 14.136 1.00 49.22 144 ASP A N 1
ATOM 1095 C CA . ASP A 1 144 ? 3.884 14.173 14.488 1.00 49.22 144 ASP A CA 1
ATOM 1096 C C . ASP A 1 144 ? 5.234 13.434 14.472 1.00 49.22 144 ASP A C 1
ATOM 1098 O O . ASP A 1 144 ? 5.855 13.114 15.490 1.00 49.22 144 ASP A O 1
ATOM 1102 N N . MET A 1 145 ? 5.708 13.118 13.272 1.00 49.81 145 MET A N 1
ATOM 1103 C CA . MET A 1 145 ? 7.065 12.661 13.037 1.00 49.81 145 MET A CA 1
ATOM 1104 C C . MET A 1 145 ? 7.939 13.904 13.156 1.00 49.81 145 MET A C 1
ATOM 1106 O O . MET A 1 145 ? 8.045 14.687 12.214 1.00 49.81 145 MET A O 1
ATOM 1110 N N . SER A 1 146 ? 8.533 14.131 14.327 1.00 36.28 146 SER A N 1
ATOM 1111 C CA . SER A 1 146 ? 9.286 15.335 14.728 1.00 36.28 146 SER A CA 1
ATOM 1112 C C . SER A 1 146 ? 10.565 15.639 13.913 1.00 36.28 146 SER A C 1
ATOM 1114 O O . SER A 1 146 ? 11.395 16.458 14.304 1.00 36.28 146 SER A O 1
ATOM 1116 N N . THR A 1 147 ? 10.697 15.062 12.719 1.00 40.41 147 THR A N 1
ATOM 1117 C CA . THR A 1 147 ? 11.705 15.358 11.685 1.00 40.41 147 THR A CA 1
ATOM 1118 C C . THR A 1 147 ? 11.090 15.739 10.323 1.00 40.41 147 THR A C 1
ATOM 1120 O O . THR A 1 147 ? 11.806 15.939 9.342 1.00 40.41 147 THR A O 1
ATOM 1123 N N . SER A 1 148 ? 9.768 15.915 10.238 1.00 41.78 148 SER A N 1
ATOM 1124 C CA . SER A 1 148 ? 8.993 15.997 8.988 1.00 41.78 148 SER A CA 1
ATOM 1125 C C . SER A 1 148 ? 8.763 17.411 8.436 1.00 41.78 148 SER A C 1
ATOM 1127 O O . SER A 1 148 ? 7.719 17.698 7.854 1.00 41.78 148 SER A O 1
ATOM 1129 N N . ARG A 1 149 ? 9.755 18.307 8.508 1.00 33.47 149 ARG A N 1
ATOM 1130 C CA . ARG A 1 149 ? 9.601 19.693 8.008 1.00 33.47 149 ARG A CA 1
ATOM 1131 C C . ARG A 1 149 ? 9.376 19.825 6.478 1.00 33.47 149 ARG A C 1
ATOM 1133 O O . ARG A 1 149 ? 9.442 20.936 5.972 1.00 33.47 149 ARG A O 1
ATOM 1140 N N . HIS A 1 150 ? 9.130 18.732 5.744 1.00 37.75 150 HIS A N 1
ATOM 1141 C CA . HIS A 1 150 ? 8.999 18.701 4.278 1.00 37.75 150 HIS A CA 1
ATOM 1142 C C . HIS A 1 150 ? 7.992 17.678 3.704 1.00 37.75 150 HIS A C 1
ATOM 1144 O O . HIS A 1 150 ? 7.938 17.513 2.487 1.00 37.75 150 HIS A O 1
ATOM 1150 N N . TYR A 1 151 ? 7.198 16.970 4.513 1.00 45.47 151 TYR A N 1
ATOM 1151 C CA . TYR A 1 151 ? 6.383 15.855 4.007 1.00 45.47 151 TYR A CA 1
ATOM 1152 C C . TYR A 1 151 ? 4.902 16.222 3.811 1.00 45.47 151 TYR A C 1
ATOM 1154 O O . TYR A 1 151 ? 4.039 15.785 4.565 1.00 45.47 151 TYR A O 1
ATOM 1162 N N . GLU A 1 152 ? 4.603 16.962 2.739 1.00 48.84 152 GLU A N 1
ATOM 1163 C CA . GLU A 1 152 ? 3.233 17.293 2.301 1.00 48.84 152 GLU A CA 1
ATOM 1164 C C . GLU A 1 152 ? 2.351 16.034 2.119 1.00 48.84 152 GLU A C 1
ATOM 1166 O O . GLU A 1 152 ? 2.788 15.016 1.574 1.00 48.84 152 GLU A O 1
ATOM 1171 N N . GLY A 1 153 ? 1.103 16.084 2.589 1.00 62.25 153 GLY A N 1
ATOM 1172 C CA . GLY A 1 153 ? 0.064 15.070 2.372 1.00 62.25 153 GLY A CA 1
ATOM 1173 C C . GLY A 1 153 ? -1.250 15.511 3.020 1.00 62.25 153 GLY A C 1
ATOM 1174 O O . GLY A 1 153 ? -1.220 16.230 4.008 1.00 62.25 153 GLY A O 1
ATOM 1175 N N . SER A 1 154 ? -2.403 15.126 2.479 1.00 62.69 154 SER A N 1
ATOM 1176 C CA . SER A 1 154 ? -3.722 15.525 3.008 1.00 62.69 154 SER A CA 1
ATOM 1177 C C . SER A 1 154 ? -4.133 14.789 4.289 1.00 62.69 154 SER A C 1
ATOM 1179 O O . SER A 1 154 ? -5.113 15.169 4.920 1.00 62.69 154 SER A O 1
ATOM 1181 N N . GLY A 1 155 ? -3.400 13.740 4.681 1.00 73.25 155 GLY A N 1
ATOM 1182 C CA . GLY A 1 155 ? -3.786 12.858 5.789 1.00 73.25 155 GLY A CA 1
ATOM 1183 C C . GLY A 1 155 ? -4.986 11.962 5.456 1.00 73.25 155 GLY A C 1
ATOM 1184 O O . GLY A 1 155 ? -5.583 11.385 6.352 1.00 73.25 155 GLY A O 1
ATOM 1185 N N . LEU A 1 156 ? -5.371 11.855 4.179 1.00 79.94 156 LEU A N 1
ATOM 1186 C CA . LEU A 1 156 ? -6.514 11.039 3.754 1.00 79.94 156 LEU A CA 1
ATOM 1187 C C . LEU A 1 156 ? -6.118 9.679 3.181 1.00 79.94 156 LEU A C 1
ATOM 1189 O O . LEU A 1 156 ? -6.949 8.781 3.142 1.00 79.94 156 LEU A O 1
ATOM 1193 N N . GLY A 1 157 ? -4.866 9.497 2.753 1.00 83.94 157 GLY A N 1
ATOM 1194 C CA . GLY A 1 157 ? -4.449 8.304 2.008 1.00 83.94 157 GLY A CA 1
ATOM 1195 C C . GLY A 1 157 ? -4.773 6.984 2.716 1.00 83.94 157 GLY A C 1
ATOM 1196 O O . GLY A 1 157 ? -5.349 6.091 2.100 1.00 83.94 157 GLY A O 1
ATOM 1197 N N . LEU A 1 158 ? -4.457 6.868 4.010 1.00 90.69 158 LEU A N 1
ATOM 1198 C CA . LEU A 1 158 ? -4.738 5.654 4.786 1.00 90.69 158 LEU A CA 1
ATOM 1199 C C . LEU A 1 158 ? -6.224 5.508 5.138 1.00 90.69 158 LEU A C 1
ATOM 1201 O O . LEU A 1 158 ? -6.742 4.397 5.064 1.00 90.69 158 LEU A O 1
ATOM 1205 N N . ALA A 1 159 ? -6.934 6.604 5.416 1.00 87.81 159 ALA A N 1
ATOM 1206 C CA . ALA A 1 159 ? -8.387 6.578 5.599 1.00 87.81 159 ALA A CA 1
ATOM 1207 C C . ALA A 1 159 ? -9.108 6.049 4.345 1.00 87.81 159 ALA A C 1
ATOM 1209 O O . ALA A 1 159 ? -9.974 5.183 4.436 1.00 87.81 159 ALA A O 1
ATOM 1210 N N . ILE A 1 160 ? -8.681 6.498 3.157 1.00 87.56 160 ILE A N 1
ATOM 1211 C CA . ILE A 1 160 ? -9.170 5.995 1.866 1.00 87.56 160 ILE A CA 1
ATOM 1212 C C . ILE A 1 160 ? -8.871 4.504 1.725 1.00 87.56 160 ILE A C 1
ATOM 1214 O O . ILE A 1 160 ? -9.748 3.743 1.324 1.00 87.56 160 ILE A O 1
ATOM 1218 N N . VAL A 1 161 ? -7.649 4.074 2.059 1.00 92.44 161 VAL A N 1
ATOM 1219 C CA . VAL A 1 161 ? -7.285 2.653 2.006 1.00 92.44 161 VAL A CA 1
ATOM 1220 C C . VAL A 1 161 ? -8.222 1.828 2.885 1.00 92.44 161 VAL A C 1
ATOM 1222 O O . VAL A 1 161 ? -8.771 0.840 2.399 1.00 92.44 161 VAL A O 1
ATOM 1225 N N . LYS A 1 162 ? -8.447 2.243 4.137 1.00 91.94 162 LYS A N 1
ATOM 1226 C CA . LYS A 1 162 ? -9.351 1.552 5.062 1.00 91.94 162 LYS A CA 1
ATOM 1227 C C . LYS A 1 162 ? -10.768 1.468 4.495 1.00 91.94 162 LYS A C 1
ATOM 1229 O O . LYS A 1 162 ? -11.265 0.363 4.304 1.00 91.94 162 LYS A O 1
ATOM 1234 N N . SER A 1 163 ? -11.367 2.596 4.112 1.00 90.00 163 SER A N 1
ATOM 1235 C CA . SER A 1 163 ? -12.742 2.613 3.598 1.00 90.00 163 SER A CA 1
ATOM 1236 C C . SER A 1 163 ? -12.918 1.833 2.295 1.00 90.00 163 SER A C 1
ATOM 1238 O O . SER A 1 163 ? -13.933 1.167 2.117 1.00 90.00 163 SER A O 1
ATOM 1240 N N . LEU A 1 164 ? -11.947 1.880 1.375 1.00 91.44 164 LEU A N 1
ATOM 1241 C CA . LEU A 1 164 ? -12.011 1.077 0.153 1.00 91.44 164 LEU A CA 1
ATOM 1242 C C . LEU A 1 164 ? -11.867 -0.414 0.455 1.00 91.44 164 LEU A C 1
ATOM 1244 O O . LEU A 1 164 ? -12.545 -1.215 -0.180 1.00 91.44 164 LEU A O 1
ATOM 1248 N N . THR A 1 165 ? -11.019 -0.787 1.412 1.00 93.25 165 THR A N 1
ATOM 1249 C CA . THR A 1 165 ? -10.846 -2.185 1.836 1.00 93.25 165 THR A CA 1
ATOM 1250 C C . THR A 1 165 ? -12.127 -2.725 2.467 1.00 93.25 165 THR A C 1
ATOM 1252 O O . THR A 1 165 ? -12.610 -3.782 2.067 1.00 93.25 165 THR A O 1
ATOM 1255 N N . GLU A 1 166 ? -12.727 -1.963 3.381 1.00 91.81 166 GLU A N 1
ATOM 1256 C CA . GLU A 1 166 ? -14.002 -2.299 4.026 1.00 91.81 166 GLU A CA 1
ATOM 1257 C C . GLU A 1 166 ? -15.146 -2.382 3.005 1.00 91.81 166 GLU A C 1
ATOM 1259 O O . GLU A 1 166 ? -15.941 -3.315 3.045 1.00 91.81 166 GLU A O 1
ATOM 1264 N N . ALA A 1 167 ? -15.189 -1.481 2.017 1.00 89.81 167 ALA A N 1
ATOM 1265 C CA . ALA A 1 167 ? -16.185 -1.529 0.944 1.00 89.81 167 ALA A CA 1
ATOM 1266 C C . ALA A 1 167 ? -16.057 -2.777 0.041 1.00 89.81 167 ALA A C 1
ATOM 1268 O O . ALA A 1 167 ? -17.029 -3.172 -0.600 1.00 89.81 167 ALA A O 1
ATOM 1269 N N . HIS A 1 168 ? -14.883 -3.420 0.000 1.00 90.69 168 HIS A N 1
ATOM 1270 C CA . HIS A 1 168 ? -14.690 -4.730 -0.639 1.00 90.69 168 HIS A CA 1
ATOM 1271 C C . HIS A 1 168 ? -15.051 -5.913 0.280 1.00 90.69 168 HIS A C 1
ATOM 1273 O O . HIS A 1 168 ? -14.858 -7.059 -0.118 1.00 90.69 168 HIS A O 1
ATOM 1279 N N . GLY A 1 169 ? -15.547 -5.666 1.497 1.00 90.62 169 GLY A N 1
ATOM 1280 C CA . GLY A 1 169 ? -15.774 -6.703 2.510 1.00 90.62 169 GLY A CA 1
ATOM 1281 C C . GLY A 1 169 ? -14.479 -7.236 3.128 1.00 90.62 169 GLY A C 1
ATOM 1282 O O . GLY A 1 169 ? -14.449 -8.354 3.635 1.00 90.62 169 GLY A O 1
ATOM 1283 N N . GLY A 1 170 ? -13.388 -6.477 3.023 1.00 93.56 170 GLY A N 1
ATOM 1284 C CA . GLY A 1 170 ? -12.077 -6.861 3.520 1.00 93.56 170 GLY A CA 1
ATOM 1285 C C . GLY A 1 170 ? -11.699 -6.203 4.842 1.00 93.56 170 GLY A C 1
ATOM 1286 O O . GLY A 1 170 ? -12.432 -5.393 5.404 1.00 93.56 170 GLY A O 1
ATOM 1287 N N . THR A 1 171 ? -10.488 -6.506 5.306 1.00 95.75 171 THR A N 1
ATOM 1288 C CA . THR A 1 171 ? -9.869 -5.836 6.460 1.00 95.75 171 THR A CA 1
ATOM 1289 C C . THR A 1 171 ? -8.453 -5.379 6.133 1.00 95.75 171 THR A C 1
ATOM 1291 O O . THR A 1 171 ? -7.808 -5.927 5.240 1.00 95.75 171 THR A O 1
ATOM 1294 N N . ILE A 1 172 ? -7.957 -4.372 6.849 1.00 95.94 172 ILE A N 1
ATOM 1295 C CA . ILE A 1 172 ? -6.558 -3.946 6.787 1.00 95.94 172 ILE A CA 1
ATOM 1296 C C . ILE A 1 172 ? -5.942 -3.973 8.183 1.00 95.94 172 ILE A C 1
ATOM 1298 O O . ILE A 1 172 ? -6.576 -3.583 9.163 1.00 95.94 172 ILE A O 1
ATOM 1302 N N . LYS A 1 173 ? -4.695 -4.431 8.263 1.00 96.19 173 LYS A N 1
ATOM 1303 C CA . LYS A 1 173 ? -3.866 -4.419 9.468 1.00 96.19 173 LYS A CA 1
ATOM 1304 C C . LYS A 1 173 ? -2.536 -3.744 9.179 1.00 96.19 173 LYS A C 1
ATOM 1306 O O . LYS A 1 173 ? -2.078 -3.722 8.036 1.00 96.19 173 LYS A O 1
ATOM 1311 N N . VAL A 1 174 ? -1.921 -3.218 10.228 1.00 96.06 174 VAL A N 1
ATOM 1312 C CA . VAL A 1 174 ? -0.572 -2.664 10.186 1.00 96.06 174 VAL A CA 1
ATOM 1313 C C . VAL A 1 174 ? 0.255 -3.283 11.302 1.00 96.06 174 VAL A C 1
ATOM 1315 O O . VAL A 1 174 ? -0.209 -3.412 12.431 1.00 96.06 174 VAL A O 1
ATOM 1318 N N . GLU A 1 175 ? 1.479 -3.659 10.970 1.00 94.69 175 GLU A N 1
ATOM 1319 C CA . GLU A 1 175 ? 2.515 -4.048 11.920 1.00 94.69 175 GLU A CA 1
ATOM 1320 C C . GLU A 1 175 ? 3.702 -3.122 11.677 1.00 94.69 175 GLU A C 1
ATOM 1322 O O . GLU A 1 175 ? 4.155 -2.977 10.539 1.00 94.69 175 GLU A O 1
ATOM 1327 N N . SER A 1 176 ? 4.191 -2.439 12.708 1.00 94.31 176 SER A N 1
ATOM 1328 C CA . SER A 1 176 ? 5.273 -1.477 12.534 1.00 94.31 176 SER A CA 1
ATOM 1329 C C . SER A 1 176 ? 6.135 -1.365 13.778 1.00 94.31 176 SER A C 1
ATOM 1331 O O . SER A 1 176 ? 5.644 -1.517 14.891 1.00 94.31 176 SER A O 1
ATOM 1333 N N . SER A 1 177 ? 7.421 -1.083 13.576 1.00 91.25 177 SER A N 1
ATOM 1334 C CA . SER A 1 177 ? 8.352 -0.767 14.653 1.00 91.25 177 SER A CA 1
ATOM 1335 C C . SER A 1 177 ? 9.241 0.407 14.267 1.00 91.25 177 SER A C 1
ATOM 1337 O O . SER A 1 177 ? 9.700 0.506 13.126 1.00 91.25 177 SER A O 1
ATOM 1339 N N . THR A 1 178 ? 9.525 1.282 15.232 1.00 90.38 178 THR A N 1
ATOM 1340 C CA . THR A 1 178 ? 10.511 2.363 15.076 1.00 90.38 178 THR A CA 1
ATOM 1341 C C . THR A 1 178 ? 11.930 1.934 15.454 1.00 90.38 178 THR A C 1
ATOM 1343 O O . THR A 1 178 ? 12.881 2.661 15.169 1.00 90.38 178 THR A O 1
ATOM 1346 N N . ASP A 1 179 ? 12.105 0.760 16.059 1.00 83.94 179 ASP A N 1
ATOM 1347 C CA . ASP A 1 179 ? 13.387 0.235 16.533 1.00 83.94 179 ASP A CA 1
ATOM 1348 C C . ASP A 1 179 ? 13.540 -1.286 16.314 1.00 83.94 179 ASP A C 1
ATOM 1350 O O . ASP A 1 179 ? 12.622 -1.988 15.881 1.00 83.94 179 ASP A O 1
ATOM 1354 N N . GLY A 1 180 ? 14.752 -1.790 16.565 1.00 78.31 180 GLY A N 1
ATOM 1355 C CA . GLY A 1 180 ? 15.093 -3.209 16.435 1.00 78.31 180 GLY A CA 1
ATOM 1356 C C . GLY A 1 180 ? 15.196 -3.725 14.994 1.00 78.31 180 GLY A C 1
ATOM 1357 O O . GLY A 1 180 ? 15.168 -2.969 14.023 1.00 78.31 180 GLY A O 1
ATOM 1358 N N . ASP A 1 181 ? 15.323 -5.047 14.866 1.00 73.00 181 ASP A N 1
ATOM 1359 C CA . ASP A 1 181 ? 15.516 -5.736 13.579 1.00 73.00 181 ASP A CA 1
ATOM 1360 C C . ASP A 1 181 ? 14.260 -5.715 12.679 1.00 73.00 181 ASP A C 1
ATOM 1362 O O . ASP A 1 181 ? 14.353 -5.980 11.482 1.00 73.00 181 ASP A O 1
ATOM 1366 N N . ASN A 1 182 ? 13.098 -5.351 13.238 1.00 74.75 182 ASN A N 1
ATOM 1367 C CA . ASN A 1 182 ? 11.813 -5.221 12.537 1.00 74.75 182 ASN A CA 1
ATOM 1368 C C . ASN A 1 182 ? 11.453 -3.758 12.204 1.00 74.75 182 ASN A C 1
ATOM 1370 O O . ASN A 1 182 ? 10.276 -3.429 12.061 1.00 74.75 182 ASN A O 1
ATOM 1374 N N . HIS A 1 183 ? 12.448 -2.870 12.105 1.00 88.44 183 HIS A N 1
ATOM 1375 C CA . HIS A 1 183 ? 12.241 -1.462 11.757 1.00 88.44 183 HIS A CA 1
ATOM 1376 C C . HIS A 1 183 ? 11.515 -1.299 10.411 1.00 88.44 183 HIS A C 1
ATOM 1378 O O . HIS A 1 183 ? 11.924 -1.880 9.399 1.00 88.44 183 HIS A O 1
ATOM 1384 N N . GLY A 1 184 ? 10.470 -0.470 10.400 1.00 94.19 184 GLY A N 1
ATOM 1385 C CA . GLY A 1 184 ? 9.632 -0.221 9.231 1.00 94.19 184 GLY A CA 1
ATOM 1386 C C . GLY A 1 184 ? 8.167 -0.559 9.465 1.00 94.19 184 GLY A C 1
ATOM 1387 O O . GLY A 1 184 ? 7.708 -0.643 10.608 1.00 94.19 184 GLY A O 1
ATOM 1388 N N . SER A 1 185 ? 7.415 -0.706 8.378 1.00 96.31 185 SER A N 1
ATOM 1389 C CA . SER A 1 185 ? 5.966 -0.921 8.413 1.00 96.31 185 SER A CA 1
ATOM 1390 C C . SER A 1 185 ? 5.549 -1.999 7.420 1.00 96.31 185 SER A C 1
ATOM 1392 O O . SER A 1 185 ? 6.061 -2.068 6.305 1.00 96.31 185 SER A O 1
ATOM 1394 N N . THR A 1 186 ? 4.585 -2.825 7.814 1.00 97.69 186 THR A N 1
ATOM 1395 C CA . THR A 1 186 ? 3.903 -3.789 6.951 1.00 97.69 186 THR A CA 1
ATOM 1396 C C . THR A 1 186 ? 2.409 -3.532 7.027 1.00 97.69 186 THR A C 1
ATOM 1398 O O . THR A 1 186 ? 1.801 -3.684 8.082 1.00 97.69 186 THR A O 1
ATOM 1401 N N . PHE A 1 187 ? 1.820 -3.130 5.906 1.00 98.00 187 PHE A N 1
ATOM 1402 C CA . PHE A 1 187 ? 0.377 -3.004 5.746 1.00 98.00 187 PHE A CA 1
ATOM 1403 C C . PHE A 1 187 ? -0.142 -4.237 5.025 1.00 98.00 187 PHE A C 1
ATOM 1405 O O . PHE A 1 187 ? 0.296 -4.510 3.908 1.00 98.00 187 PHE A O 1
ATOM 1412 N N . THR A 1 188 ? -1.094 -4.937 5.632 1.00 98.12 188 THR A N 1
ATOM 1413 C CA . THR A 1 188 ? -1.662 -6.174 5.092 1.00 98.12 188 THR A CA 1
ATOM 1414 C C . THR A 1 188 ? -3.162 -6.020 4.932 1.00 98.12 188 THR A C 1
ATOM 1416 O O . THR A 1 188 ? -3.884 -5.825 5.909 1.00 98.12 188 THR A O 1
ATOM 1419 N N . LEU A 1 189 ? -3.631 -6.125 3.694 1.00 96.62 189 LEU A N 1
ATOM 1420 C CA . LEU A 1 189 ? -5.040 -6.162 3.343 1.00 96.62 189 LEU A CA 1
ATOM 1421 C C . LEU A 1 189 ? -5.485 -7.599 3.156 1.00 96.62 189 LEU A C 1
ATOM 1423 O O . LEU A 1 189 ? -4.790 -8.380 2.514 1.00 96.62 189 LEU A O 1
ATOM 1427 N N . GLN A 1 190 ? -6.674 -7.920 3.636 1.00 95.75 190 GLN A N 1
ATOM 1428 C CA . GLN A 1 190 ? -7.346 -9.181 3.373 1.00 95.75 190 GLN A CA 1
ATOM 1429 C C . GLN A 1 190 ? -8.611 -8.872 2.587 1.00 95.75 190 GLN A C 1
ATOM 1431 O O . GLN A 1 190 ? -9.528 -8.265 3.133 1.00 95.75 190 GLN A O 1
ATOM 1436 N N . LEU A 1 191 ? -8.645 -9.258 1.312 1.00 93.50 191 LEU A N 1
ATOM 1437 C CA . LEU A 1 191 ? -9.822 -9.109 0.456 1.00 93.50 191 LEU A CA 1
ATOM 1438 C C . LEU A 1 191 ? -10.424 -10.490 0.185 1.00 93.50 191 LEU A C 1
ATOM 1440 O O . LEU A 1 191 ? -9.670 -11.418 -0.111 1.00 93.50 191 LEU A O 1
ATOM 1444 N N . PRO A 1 192 ? -11.746 -10.671 0.283 1.00 90.25 192 PRO A N 1
ATOM 1445 C CA . PRO A 1 192 ? -12.356 -11.961 -0.002 1.00 90.25 192 PRO A CA 1
ATOM 1446 C C . PRO A 1 192 ? -12.223 -12.306 -1.499 1.00 90.25 192 PRO A C 1
ATOM 1448 O O . PRO A 1 192 ? -12.152 -11.425 -2.356 1.00 90.25 192 PRO A O 1
ATOM 1451 N N . TRP A 1 193 ? -12.125 -13.601 -1.822 1.00 84.94 193 TRP A N 1
ATOM 1452 C CA . TRP A 1 193 ? -11.995 -14.058 -3.221 1.00 84.94 193 TRP A CA 1
ATOM 1453 C C . TRP A 1 193 ? -13.249 -13.791 -4.046 1.00 84.94 193 TRP A C 1
ATOM 1455 O O . TRP A 1 193 ? -13.185 -13.453 -5.229 1.00 84.94 193 TRP A O 1
ATOM 1465 N N . GLU A 1 194 ? -14.382 -13.992 -3.396 1.00 76.69 194 GLU A N 1
ATOM 1466 C CA . GLU A 1 194 ? -15.711 -13.668 -3.874 1.00 76.69 194 GLU A CA 1
ATOM 1467 C C . GLU A 1 194 ? -16.048 -12.338 -3.193 1.00 76.69 194 GLU A C 1
ATOM 1469 O O . GLU A 1 194 ? -15.722 -12.182 -2.020 1.00 76.69 194 GLU A O 1
ATOM 1474 N N . GLY A 1 195 ? -16.579 -11.349 -3.920 1.00 65.25 195 GLY A N 1
ATOM 1475 C CA . GLY A 1 195 ? -16.826 -10.003 -3.379 1.00 65.25 195 GLY A CA 1
ATOM 1476 C C . GLY A 1 195 ? -17.674 -10.007 -2.092 1.00 65.25 195 GLY A C 1
ATOM 1477 O O . GLY A 1 195 ? -18.121 -11.068 -1.665 1.00 65.25 195 GLY A O 1
ATOM 1478 N N . PRO A 1 196 ? -17.938 -8.839 -1.474 1.00 58.00 196 PRO A N 1
ATOM 1479 C CA . PRO A 1 196 ? -18.591 -8.765 -0.167 1.00 58.00 196 PRO A CA 1
ATOM 1480 C C . PRO A 1 196 ? -19.826 -9.671 -0.113 1.00 58.00 196 PRO A C 1
ATOM 1482 O O . PRO A 1 196 ? -20.787 -9.482 -0.866 1.00 58.00 196 PRO A O 1
ATOM 1485 N N . SER A 1 197 ? -19.763 -10.694 0.741 1.00 46.00 197 SER A N 1
ATOM 1486 C CA . SER A 1 197 ? -20.887 -11.585 0.975 1.00 46.00 197 SER A CA 1
ATOM 1487 C C . SER A 1 197 ? -21.905 -10.798 1.810 1.00 46.00 197 SER A C 1
ATOM 1489 O O . SER A 1 197 ? -21.531 -10.211 2.826 1.00 46.00 197 SER A O 1
ATOM 1491 N N . PRO A 1 198 ? -23.195 -10.740 1.440 1.00 44.91 198 PRO A N 1
ATOM 1492 C CA . PRO A 1 198 ? -24.209 -10.113 2.290 1.00 44.91 198 PRO A CA 1
ATOM 1493 C C . PRO A 1 198 ? -24.471 -10.866 3.612 1.00 44.91 198 PRO A C 1
ATOM 1495 O O . PRO A 1 198 ? -25.498 -10.618 4.232 1.00 44.91 198 PRO A O 1
ATOM 1498 N N . GLN A 1 199 ? -23.636 -11.841 4.001 1.00 39.50 199 GLN A N 1
ATOM 1499 C CA . GLN A 1 199 ? -23.956 -12.848 5.021 1.00 39.50 199 GLN A CA 1
ATOM 1500 C C . GLN A 1 199 ? -22.988 -12.898 6.212 1.00 39.50 199 GLN A C 1
ATOM 1502 O O . GLN A 1 199 ? -23.175 -13.732 7.091 1.00 39.50 199 GLN A O 1
ATOM 1507 N N . ASP A 1 200 ? -22.017 -11.989 6.315 1.00 41.72 200 ASP A N 1
ATOM 1508 C CA . ASP A 1 200 ? -21.096 -11.968 7.464 1.00 41.72 200 ASP A CA 1
ATOM 1509 C C . ASP A 1 200 ? -21.591 -11.117 8.659 1.00 41.72 200 ASP A C 1
ATOM 1511 O O . ASP A 1 200 ? -20.843 -10.901 9.611 1.00 41.72 200 ASP A O 1
ATO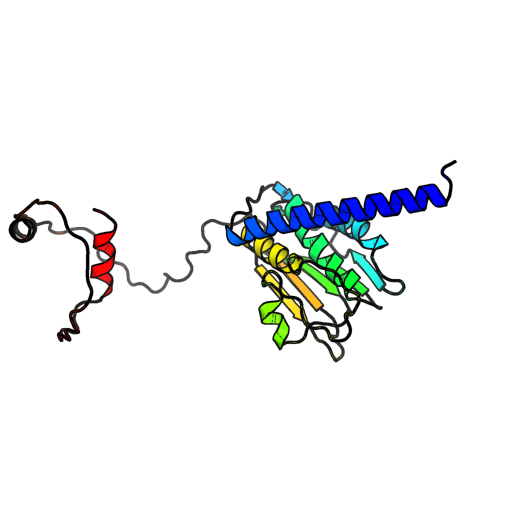M 1515 N N . GLU A 1 201 ? -22.866 -10.693 8.673 1.00 42.12 201 GLU A N 1
ATOM 1516 C CA . GLU A 1 201 ? -23.516 -10.162 9.890 1.00 42.12 201 GLU A CA 1
ATOM 1517 C C . GLU A 1 201 ? -24.056 -11.260 10.835 1.00 42.12 201 GLU A C 1
ATOM 1519 O O . GLU A 1 201 ? -24.366 -10.961 11.986 1.00 42.12 201 GLU A O 1
ATOM 1524 N N . ASP A 1 202 ? -24.080 -12.538 10.433 1.00 42.66 202 ASP A N 1
ATOM 1525 C CA . ASP A 1 202 ? -24.654 -13.628 11.241 1.00 42.66 202 ASP A CA 1
ATOM 1526 C C . ASP A 1 202 ? -23.614 -14.672 11.680 1.00 42.66 202 ASP A C 1
ATOM 1528 O O . ASP A 1 202 ? -23.577 -15.814 11.213 1.00 42.66 202 ASP A O 1
ATOM 1532 N N . ILE A 1 203 ? -22.784 -14.315 12.665 1.00 38.88 203 ILE A N 1
ATOM 1533 C CA . ILE A 1 203 ? -22.080 -15.314 13.485 1.00 38.88 203 ILE A CA 1
ATOM 1534 C C . ILE A 1 203 ? -22.187 -14.981 14.977 1.00 38.88 203 ILE A C 1
ATOM 1536 O O . ILE A 1 203 ? -21.181 -14.848 15.668 1.00 38.88 203 ILE A O 1
ATOM 1540 N N . ASN A 1 204 ? -23.412 -14.885 15.508 1.00 41.12 204 ASN A N 1
ATOM 1541 C CA . ASN A 1 204 ? -23.627 -15.172 16.931 1.00 41.12 204 ASN A CA 1
ATOM 1542 C C . ASN A 1 204 ? -25.039 -15.682 17.284 1.00 41.12 204 ASN A C 1
ATOM 1544 O O . ASN A 1 204 ? -25.660 -15.191 18.221 1.00 41.12 204 ASN A O 1
ATOM 1548 N N . GLU A 1 205 ? -25.550 -16.688 16.565 1.00 42.97 205 GLU A N 1
ATOM 1549 C CA . GLU A 1 205 ? -26.871 -17.275 16.872 1.00 42.97 205 GLU A CA 1
ATOM 1550 C C . GLU A 1 205 ? -26.877 -18.814 16.972 1.00 42.97 205 GLU A C 1
ATOM 1552 O O . GLU A 1 205 ? -27.888 -19.470 16.736 1.00 42.97 205 GLU A O 1
ATOM 1557 N N . ARG A 1 206 ? -25.746 -19.435 17.349 1.00 41.81 206 ARG A N 1
ATOM 1558 C CA . ARG A 1 206 ? -25.665 -20.903 17.531 1.00 41.81 206 ARG A CA 1
ATOM 1559 C C . ARG A 1 206 ? -25.931 -21.427 18.948 1.00 41.81 206 ARG A C 1
ATOM 1561 O O . ARG A 1 206 ? -25.936 -22.640 19.109 1.00 41.81 206 ARG A O 1
ATOM 1568 N N . ASP A 1 207 ? -26.244 -20.564 19.917 1.00 43.44 207 ASP A N 1
ATOM 1569 C CA . ASP A 1 207 ? -26.615 -20.975 21.289 1.00 43.44 207 ASP A CA 1
ATOM 1570 C C . ASP A 1 207 ? -28.031 -20.541 21.729 1.00 43.44 207 ASP A C 1
ATOM 1572 O O . ASP A 1 207 ? -28.379 -20.623 22.908 1.00 43.44 207 ASP A O 1
ATOM 1576 N N . ALA A 1 208 ? -28.902 -20.124 20.804 1.00 42.34 208 ALA A N 1
ATOM 1577 C CA . ALA A 1 208 ? -30.302 -19.861 21.140 1.00 42.34 208 ALA A CA 1
ATOM 1578 C C . ALA A 1 208 ? -31.125 -21.173 21.125 1.00 42.34 208 ALA A C 1
ATOM 1580 O O . ALA A 1 208 ? -31.141 -21.873 20.108 1.00 42.34 208 ALA A O 1
ATOM 1581 N N . PRO A 1 209 ? -31.827 -21.540 22.218 1.00 44.75 209 PRO A N 1
ATOM 1582 C CA . PRO A 1 209 ? -32.700 -22.711 22.222 1.00 44.75 209 PRO A CA 1
ATOM 1583 C C . PRO A 1 209 ? -33.867 -22.511 21.238 1.00 44.75 209 PRO A C 1
ATOM 1585 O O . PRO A 1 209 ? -34.334 -21.383 21.059 1.00 44.75 209 PRO A O 1
ATOM 1588 N N . PRO A 1 210 ? -34.370 -23.584 20.597 1.00 38.09 210 PRO A N 1
ATOM 1589 C CA . PRO A 1 210 ? -35.381 -23.462 19.554 1.00 38.09 210 PRO A CA 1
ATOM 1590 C C . PRO A 1 210 ? -36.669 -22.837 20.106 1.00 38.09 210 PRO A C 1
ATOM 1592 O O . PRO A 1 210 ? -37.239 -23.313 21.091 1.00 38.09 210 PRO A O 1
ATOM 1595 N N . ALA A 1 211 ? -37.134 -21.771 19.451 1.00 41.41 211 ALA A N 1
ATOM 1596 C CA . ALA A 1 211 ? -38.395 -21.110 19.767 1.00 41.41 211 ALA A CA 1
ATOM 1597 C C . ALA A 1 211 ? -39.592 -22.074 19.592 1.00 41.41 211 ALA A C 1
ATOM 1599 O O . ALA A 1 211 ? -39.589 -22.898 18.670 1.00 41.41 211 ALA A O 1
ATOM 1600 N N . PRO A 1 212 ? -40.631 -21.985 20.445 1.00 37.19 212 PRO A N 1
ATOM 1601 C CA . PRO A 1 212 ? -41.764 -22.902 20.400 1.00 37.19 212 PRO A CA 1
ATOM 1602 C C . PRO A 1 212 ? -42.607 -22.721 19.128 1.00 37.19 212 PRO A C 1
ATOM 1604 O O . PRO A 1 212 ? -42.790 -21.614 18.616 1.00 37.19 212 PRO A O 1
ATOM 1607 N N . ALA A 1 213 ? -43.126 -23.842 18.624 1.00 35.66 213 ALA A N 1
ATOM 1608 C CA . ALA A 1 213 ? -43.910 -23.921 17.399 1.00 35.66 213 ALA A CA 1
ATOM 1609 C C . ALA A 1 213 ? -45.208 -23.096 17.471 1.00 35.66 213 ALA A C 1
ATOM 1611 O O . ALA A 1 213 ? -45.930 -23.102 18.467 1.00 35.66 213 ALA A O 1
ATOM 1612 N N . LYS A 1 214 ? -45.517 -22.414 16.362 1.00 42.09 214 LYS A N 1
ATOM 1613 C CA . LYS A 1 214 ? -46.744 -21.641 16.144 1.00 42.09 214 LYS A CA 1
ATOM 1614 C C . LYS A 1 214 ? -47.958 -22.563 16.000 1.00 42.09 214 LYS A C 1
ATOM 1616 O O . LYS A 1 214 ? -48.357 -22.899 14.890 1.00 42.09 214 LYS A O 1
ATOM 1621 N N . SER A 1 215 ? -48.588 -22.898 17.110 1.00 41.66 215 SER A N 1
ATOM 1622 C CA . SER A 1 215 ? -50.020 -23.183 17.156 1.00 41.66 215 SER A CA 1
ATOM 1623 C C . SER A 1 215 ? -50.468 -22.957 18.584 1.00 41.66 215 SER A C 1
ATOM 1625 O O . SER A 1 215 ? -50.165 -23.777 19.439 1.00 41.66 215 SER A O 1
ATOM 1627 N N . ASP A 1 216 ? -51.071 -21.799 18.848 1.00 36.53 216 ASP A N 1
ATOM 1628 C CA . ASP A 1 216 ? -52.304 -21.710 19.629 1.00 36.53 216 ASP A CA 1
ATOM 1629 C C . ASP A 1 216 ? -52.637 -20.255 19.996 1.00 36.53 216 ASP A C 1
ATOM 1631 O O . ASP A 1 216 ? -51.865 -19.532 20.618 1.00 36.53 216 ASP A O 1
ATOM 1635 N N . LEU A 1 217 ? -53.865 -19.880 19.623 1.00 39.56 217 LEU A N 1
ATOM 1636 C CA . LEU A 1 217 ? -54.741 -18.958 20.348 1.00 39.56 217 LEU A CA 1
ATOM 1637 C C . LEU A 1 217 ? -54.436 -17.453 20.253 1.00 39.56 217 LEU A C 1
ATOM 1639 O O . LEU A 1 217 ? -54.072 -16.784 21.217 1.00 39.56 217 LEU A O 1
ATOM 1643 N N . LEU A 1 218 ? -54.843 -16.873 19.122 1.00 42.38 218 LEU A N 1
ATOM 1644 C CA . LEU A 1 218 ? -55.599 -15.621 19.182 1.00 42.38 218 LEU A CA 1
ATOM 1645 C C . LEU A 1 218 ? -56.984 -15.943 19.766 1.00 42.38 218 LEU A C 1
ATOM 1647 O O . LEU A 1 218 ? -57.818 -16.528 19.080 1.00 42.38 218 LEU A O 1
ATOM 1651 N N . SER A 1 219 ? -57.238 -15.576 21.024 1.00 47.72 219 SER A N 1
ATOM 1652 C CA . SER A 1 219 ? -58.612 -15.466 21.526 1.00 47.72 219 SER A CA 1
ATOM 1653 C C . SER A 1 219 ? -59.083 -14.014 21.395 1.00 47.72 219 SER A C 1
ATOM 1655 O O . SER A 1 219 ? -58.351 -13.073 21.707 1.00 47.72 219 SER A O 1
ATOM 1657 N N . GLU A 1 220 ? -60.320 -13.819 20.932 1.00 44.19 220 GLU A N 1
ATOM 1658 C CA . GLU A 1 220 ? -60.940 -12.507 20.671 1.00 44.19 220 GLU A CA 1
ATOM 1659 C C . GLU A 1 220 ? -61.069 -11.598 21.913 1.00 44.19 220 GLU A C 1
ATOM 1661 O O . GLU A 1 220 ? -61.450 -10.430 21.802 1.00 44.19 220 GLU A O 1
ATOM 1666 N N . HIS A 1 221 ? -60.728 -12.092 23.107 1.00 45.97 221 HIS A N 1
ATOM 1667 C CA . HIS A 1 221 ? -60.792 -11.325 24.351 1.00 45.97 221 HIS A CA 1
ATOM 1668 C C . HIS A 1 221 ? -59.661 -10.295 24.502 1.00 45.97 221 HIS A C 1
ATOM 1670 O O . HIS A 1 221 ? -59.886 -9.228 25.076 1.00 45.97 221 HIS A O 1
ATOM 1676 N N . SER A 1 222 ? -58.477 -10.544 23.935 1.00 36.94 222 SER A N 1
ATOM 1677 C CA . SER A 1 222 ? -57.320 -9.645 24.096 1.00 36.94 222 SER A CA 1
ATOM 1678 C C . SER A 1 222 ? -57.428 -8.358 23.267 1.00 36.94 222 SER A C 1
ATOM 1680 O O . SER A 1 222 ? -56.823 -7.343 23.604 1.00 36.94 222 SER A O 1
ATOM 1682 N N . ILE A 1 223 ? -58.251 -8.357 22.212 1.00 46.72 223 ILE A N 1
ATOM 1683 C CA . ILE A 1 223 ? -58.440 -7.190 21.334 1.00 46.72 223 ILE A CA 1
ATOM 1684 C C . ILE A 1 223 ? -59.404 -6.165 21.960 1.00 46.72 223 ILE A C 1
ATOM 1686 O O . ILE A 1 223 ? -59.273 -4.964 21.714 1.00 46.72 223 ILE A O 1
ATOM 1690 N N . LYS A 1 224 ? -60.346 -6.602 22.812 1.00 41.59 224 LYS A N 1
ATOM 1691 C CA . LYS A 1 224 ? -61.304 -5.694 23.471 1.00 41.59 224 LYS A CA 1
ATOM 1692 C C . LYS A 1 224 ? -60.644 -4.800 24.521 1.00 41.59 224 LYS A C 1
ATOM 1694 O O . LYS A 1 224 ? -60.887 -3.598 24.516 1.00 41.59 224 LYS A O 1
ATOM 1699 N N . VAL A 1 225 ? -59.739 -5.347 25.335 1.00 47.06 225 VAL A N 1
ATOM 1700 C CA . VAL A 1 225 ? -59.038 -4.581 26.386 1.00 47.06 225 VAL A CA 1
ATOM 1701 C C . VAL A 1 225 ? -58.153 -3.475 25.792 1.00 47.06 225 VAL A C 1
ATOM 1703 O O . VAL A 1 225 ? -57.996 -2.412 26.389 1.00 47.06 225 VAL A O 1
ATOM 1706 N N . PHE A 1 226 ? -57.619 -3.687 24.586 1.00 42.38 226 PHE A N 1
ATOM 1707 C CA . PHE A 1 226 ? -56.727 -2.729 23.934 1.00 42.38 226 PHE A CA 1
ATOM 1708 C C . PHE A 1 226 ? -57.471 -1.545 23.287 1.00 42.38 226 PHE A C 1
ATOM 1710 O O . PHE A 1 226 ? -56.980 -0.418 23.311 1.00 42.38 226 PHE A O 1
ATOM 1717 N N . LYS A 1 227 ? -58.682 -1.766 22.752 1.00 42.38 227 LYS A N 1
ATOM 1718 C CA . LYS A 1 227 ? -59.486 -0.709 22.102 1.00 42.38 227 LYS A CA 1
ATOM 1719 C C . LYS A 1 227 ? -60.212 0.216 23.085 1.00 42.38 227 LYS A C 1
ATOM 1721 O O . LYS A 1 227 ? -60.499 1.355 22.729 1.00 42.38 227 LYS A O 1
ATOM 1726 N N . GLU A 1 228 ? -60.472 -0.232 24.312 1.00 42.22 228 GLU A N 1
ATOM 1727 C CA . GLU A 1 228 ? -61.124 0.587 25.348 1.00 42.22 228 GLU A CA 1
ATOM 1728 C C . GLU A 1 228 ? -60.191 1.682 25.901 1.00 42.22 228 GLU A C 1
ATOM 1730 O O . GLU A 1 228 ? -60.647 2.743 26.323 1.00 42.22 228 GLU A O 1
ATOM 1735 N N . LYS A 1 229 ? -58.870 1.453 25.863 1.00 44.44 229 LYS A N 1
ATOM 1736 C CA . LYS A 1 229 ? -57.872 2.320 26.512 1.00 44.44 229 LYS A CA 1
ATOM 1737 C C . LYS A 1 229 ? -57.488 3.574 25.710 1.00 44.44 229 LYS A C 1
ATOM 1739 O O . LYS A 1 229 ? -56.862 4.463 26.274 1.00 44.44 229 LYS A O 1
ATOM 1744 N N . TYR A 1 230 ? -57.868 3.668 24.429 1.00 39.88 230 TYR A N 1
ATOM 1745 C CA . TYR A 1 230 ? -57.414 4.737 23.516 1.00 39.88 230 TYR A CA 1
ATOM 1746 C C . TYR A 1 230 ? -58.532 5.415 22.710 1.00 39.88 230 TYR A C 1
ATOM 1748 O O . TYR A 1 230 ? -58.314 5.896 21.598 1.00 39.88 230 TYR A O 1
ATOM 1756 N N . ARG A 1 231 ? -59.746 5.506 23.265 1.00 37.06 231 ARG A N 1
ATOM 1757 C CA . ARG A 1 231 ? -60.826 6.307 22.672 1.00 37.06 231 ARG A CA 1
ATOM 1758 C C . ARG A 1 231 ? -61.022 7.618 23.437 1.00 37.06 231 ARG A C 1
ATOM 1760 O O . ARG A 1 231 ? -61.815 7.626 24.365 1.00 37.06 231 ARG A O 1
ATOM 1767 N N . THR A 1 232 ? -60.327 8.674 22.991 1.00 35.75 232 THR A N 1
ATOM 1768 C CA . THR A 1 232 ? -60.599 10.142 23.073 1.00 35.75 232 THR A CA 1
ATOM 1769 C C . THR A 1 232 ? -59.245 10.867 23.068 1.00 35.75 232 THR A C 1
ATOM 1771 O O . THR A 1 232 ? -58.392 10.511 23.865 1.00 35.75 232 THR A O 1
ATOM 1774 N N . GLY A 1 233 ? -58.933 11.877 22.263 1.00 33.47 233 GLY A N 1
ATOM 1775 C CA . GLY A 1 233 ? -59.679 12.646 21.282 1.00 33.47 233 GLY A CA 1
ATOM 1776 C C . GLY A 1 233 ? -58.710 13.637 20.617 1.00 33.47 233 GLY A C 1
ATOM 1777 O O . GLY A 1 233 ? -57.733 14.075 21.214 1.00 33.47 233 GLY A O 1
ATOM 1778 N N . SER A 1 234 ? -58.986 13.927 19.354 1.00 32.44 234 SER A N 1
ATOM 1779 C CA . SER A 1 234 ? -58.407 14.962 18.496 1.00 32.44 234 SER A CA 1
ATOM 1780 C C . SER A 1 234 ? -58.451 16.376 19.097 1.00 32.44 234 SER A C 1
ATOM 1782 O O . SER A 1 234 ? -59.486 16.751 19.646 1.00 32.44 234 SER A O 1
ATOM 1784 N N . GLY A 1 235 ? -57.420 17.196 18.857 1.00 29.14 235 GLY A N 1
ATOM 1785 C CA . GLY A 1 235 ? -57.526 18.658 18.977 1.00 29.14 235 GLY A CA 1
ATOM 1786 C C . GLY A 1 235 ? -56.194 19.401 19.125 1.00 29.14 235 GLY A C 1
ATOM 1787 O O . GLY A 1 235 ? -55.586 19.349 20.180 1.00 29.14 235 GLY A O 1
ATOM 1788 N N . GLU A 1 236 ? -55.777 20.057 18.040 1.00 31.42 236 GLU A N 1
ATOM 1789 C CA . GLU A 1 236 ? -54.991 21.303 17.916 1.00 31.42 236 GLU A CA 1
ATOM 1790 C C . GLU A 1 236 ? -54.038 21.789 19.040 1.00 31.42 236 GLU A C 1
ATOM 1792 O O . GLU A 1 236 ? -54.451 22.101 20.148 1.00 31.42 236 GLU A O 1
ATOM 1797 N N . GLY A 1 237 ? -52.792 22.086 18.635 1.00 29.66 237 GLY A N 1
ATOM 1798 C CA . GLY A 1 237 ? -52.064 23.304 19.031 1.00 29.66 237 GLY A CA 1
ATOM 1799 C C . GLY A 1 237 ? -51.301 23.315 20.366 1.00 29.66 237 GLY A C 1
ATOM 1800 O O . GLY A 1 237 ? -51.895 23.391 21.431 1.00 29.66 237 GLY A O 1
ATOM 1801 N N . GLY A 1 238 ? -49.964 23.419 20.299 1.00 26.12 238 GLY A N 1
ATOM 1802 C CA . GLY A 1 238 ? -49.144 23.934 21.410 1.00 26.12 238 GLY A CA 1
ATOM 1803 C C . GLY A 1 238 ? -47.779 23.259 21.605 1.00 26.12 238 GLY A C 1
ATOM 1804 O O . GLY A 1 238 ? -47.694 22.131 22.069 1.00 26.12 238 GLY A O 1
ATOM 1805 N N . LYS A 1 239 ? -46.695 23.983 21.297 1.00 26.59 239 LYS A N 1
ATOM 1806 C CA . LYS A 1 239 ? -45.343 23.794 21.880 1.00 26.59 239 LYS A CA 1
ATOM 1807 C C . LYS A 1 239 ? -45.342 24.302 23.348 1.00 26.59 239 LYS A C 1
ATOM 1809 O O . LYS A 1 239 ? -46.226 25.090 23.672 1.00 26.59 239 LYS A O 1
ATOM 1814 N N . PRO A 1 240 ? -44.235 24.194 24.112 1.00 46.56 240 PRO A N 1
ATOM 1815 C CA . PRO A 1 240 ? -43.427 23.040 24.545 1.00 46.56 240 PRO A CA 1
ATOM 1816 C C . PRO A 1 240 ? -43.255 23.079 26.100 1.00 46.56 240 PRO A C 1
ATOM 1818 O O . PRO A 1 240 ? -43.801 23.978 26.725 1.00 46.56 240 PRO A O 1
ATOM 1821 N N . SER A 1 241 ? -42.483 22.181 26.735 1.00 27.56 241 SER A N 1
ATOM 1822 C CA . SER A 1 241 ? -41.608 22.457 27.915 1.00 27.56 241 SER A CA 1
ATOM 1823 C C . SER A 1 241 ? -41.306 21.200 28.745 1.00 27.56 241 SER A C 1
ATOM 1825 O O . SER A 1 241 ? -42.082 20.252 28.772 1.00 27.56 241 SER A O 1
ATOM 1827 N N . ALA A 1 242 ? -40.139 21.257 29.387 1.00 37.72 242 ALA A N 1
ATOM 1828 C CA . ALA A 1 242 ? -39.463 20.297 30.245 1.00 37.72 242 ALA A CA 1
ATOM 1829 C C . ALA A 1 242 ? -40.121 20.059 31.622 1.00 37.72 242 ALA A C 1
ATOM 1831 O O . ALA A 1 242 ? -40.972 20.835 32.053 1.00 37.72 242 ALA A O 1
ATOM 1832 N N . ASP A 1 243 ? -39.591 19.022 32.284 1.00 30.50 243 ASP A N 1
ATOM 1833 C CA 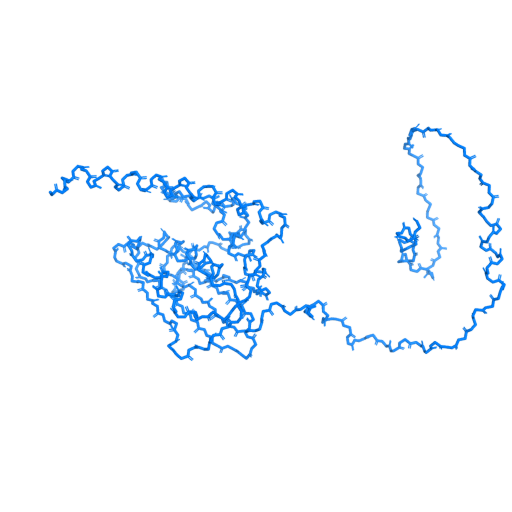. ASP A 1 243 ? -39.707 18.613 33.695 1.00 30.50 243 ASP A CA 1
ATOM 1834 C C . ASP A 1 243 ? -40.910 17.743 34.108 1.00 30.50 243 ASP A C 1
ATOM 1836 O O . ASP A 1 243 ? -42.022 18.227 34.283 1.00 30.50 243 ASP A O 1
ATOM 1840 N N . ALA A 1 244 ? -40.637 16.445 34.324 1.00 30.97 244 ALA A N 1
ATOM 1841 C CA . ALA A 1 244 ? -41.229 15.559 35.347 1.00 30.97 244 ALA A CA 1
ATOM 1842 C C . ALA A 1 244 ? -40.585 14.164 35.193 1.00 30.97 244 ALA A C 1
ATOM 1844 O O . ALA A 1 244 ? -40.783 13.472 34.201 1.00 30.97 244 ALA A O 1
ATOM 1845 N N . GLU A 1 245 ? -39.566 13.854 35.986 1.00 29.44 245 GLU A N 1
ATOM 1846 C CA . GLU A 1 245 ? -39.653 13.134 37.264 1.00 29.44 245 GLU A CA 1
ATOM 1847 C C . GLU A 1 245 ? -39.549 11.607 37.136 1.00 29.44 245 GLU A C 1
ATOM 1849 O O . GLU A 1 245 ? -40.294 10.909 36.455 1.00 29.44 245 GLU A O 1
ATOM 1854 N N . ARG A 1 246 ? -38.539 11.124 37.853 1.00 35.16 246 ARG A N 1
ATOM 1855 C CA . ARG A 1 246 ? -38.141 9.747 38.097 1.00 35.16 246 ARG A CA 1
ATOM 1856 C C . ARG A 1 246 ? -39.262 9.004 38.826 1.00 35.16 246 ARG A C 1
ATOM 1858 O O . ARG A 1 246 ? -39.544 9.312 39.978 1.00 35.16 246 ARG A O 1
ATOM 1865 N N . VAL A 1 247 ? -39.832 7.983 38.188 1.00 34.56 247 VAL A N 1
ATOM 1866 C CA . VAL A 1 247 ? -40.648 6.964 38.860 1.00 34.56 247 VAL A CA 1
ATOM 1867 C C . VAL A 1 247 ? -39.878 5.648 38.822 1.00 34.56 247 VAL A C 1
ATOM 1869 O O . VAL A 1 247 ? -39.815 4.968 37.802 1.00 34.56 247 VAL A O 1
ATOM 1872 N N . GLU A 1 248 ? -39.258 5.313 39.951 1.00 38.72 248 GLU A N 1
ATOM 1873 C CA . GLU A 1 248 ? -38.884 3.940 40.279 1.00 38.72 248 GLU A CA 1
ATOM 1874 C C . GLU A 1 248 ? -40.178 3.167 40.577 1.00 38.72 248 GLU A C 1
ATOM 1876 O O . GLU A 1 248 ? -40.893 3.489 41.525 1.00 38.72 248 GLU A O 1
ATOM 1881 N N . SER A 1 249 ? -40.488 2.146 39.774 1.00 34.78 249 SER A N 1
ATOM 1882 C CA . SER A 1 249 ? -41.469 1.124 40.141 1.00 34.78 249 SER A CA 1
ATOM 1883 C C . SER A 1 249 ? -40.895 -0.264 39.887 1.00 34.78 249 SER A C 1
ATOM 1885 O O . SER A 1 249 ? -40.558 -0.638 38.765 1.00 34.78 249 SER A O 1
ATOM 1887 N N . SER A 1 250 ? -40.782 -0.987 40.989 1.00 41.53 250 SER A N 1
ATOM 1888 C CA . SER A 1 250 ? -40.317 -2.348 41.190 1.00 41.53 250 SER A CA 1
ATOM 1889 C C . SER A 1 250 ? -41.241 -3.397 40.564 1.00 41.53 250 SER A C 1
ATOM 1891 O O . SER A 1 250 ? -42.297 -3.685 41.124 1.00 41.53 250 SER A O 1
ATOM 1893 N N . ASP A 1 251 ? -40.807 -4.012 39.463 1.00 39.75 251 ASP A N 1
ATOM 1894 C CA . ASP A 1 251 ? -41.261 -5.341 39.034 1.00 39.75 251 ASP A CA 1
ATOM 1895 C C . ASP A 1 251 ? -40.155 -6.015 38.187 1.00 39.75 251 ASP A C 1
ATOM 1897 O O . ASP A 1 251 ? -39.848 -5.530 37.096 1.00 39.75 251 ASP A O 1
ATOM 1901 N N . PRO A 1 252 ? -39.481 -7.084 38.658 1.00 43.56 252 PRO A N 1
ATOM 1902 C CA . PRO A 1 252 ? -38.318 -7.657 37.978 1.00 43.56 252 PRO A CA 1
ATOM 1903 C C . PRO A 1 252 ? -38.682 -8.653 36.861 1.00 43.56 252 PRO A C 1
ATOM 1905 O O . PRO A 1 252 ? -37.854 -9.483 36.493 1.00 43.56 252 PRO A O 1
ATOM 1908 N N . SER A 1 253 ? -39.902 -8.607 36.318 1.00 44.38 253 SER A N 1
ATOM 1909 C CA . SER A 1 253 ? -40.396 -9.622 35.375 1.00 44.38 253 SER A CA 1
ATOM 1910 C C . SER A 1 253 ? -40.803 -9.109 33.984 1.00 44.38 253 SER A C 1
ATOM 1912 O O . SER A 1 253 ? -41.405 -9.848 33.208 1.00 44.38 253 SER A O 1
ATOM 1914 N N . ILE A 1 254 ? -40.395 -7.891 33.601 1.00 41.34 254 ILE A N 1
ATOM 1915 C CA . ILE A 1 254 ? -40.602 -7.360 32.242 1.00 41.34 254 ILE A CA 1
ATOM 1916 C C . ILE A 1 254 ? -39.268 -6.837 31.680 1.00 41.34 254 ILE A C 1
ATOM 1918 O O . ILE A 1 254 ? -38.736 -5.856 32.202 1.00 41.34 254 ILE A O 1
ATOM 1922 N N . PRO A 1 255 ? -38.693 -7.442 30.623 1.00 37.66 255 PRO A N 1
ATOM 1923 C CA . PRO A 1 255 ? -37.508 -6.885 29.983 1.00 37.66 255 PRO A CA 1
ATOM 1924 C C . PRO A 1 255 ? -37.856 -5.569 29.266 1.00 37.66 255 PRO A C 1
ATOM 1926 O O . PRO A 1 255 ? -38.816 -5.496 28.499 1.00 37.66 255 PRO A O 1
ATOM 1929 N N . LEU A 1 256 ? -37.038 -4.530 29.483 1.00 40.62 256 LEU A N 1
ATOM 1930 C CA . LEU A 1 256 ? -37.158 -3.186 28.884 1.00 40.62 256 LEU A CA 1
ATOM 1931 C C . LEU A 1 256 ? -37.130 -3.164 27.338 1.00 40.62 256 LEU A C 1
ATOM 1933 O O . LEU A 1 256 ? -37.316 -2.114 26.728 1.00 40.62 256 LEU A O 1
ATOM 1937 N N . THR A 1 257 ? -36.922 -4.305 26.686 1.00 38.78 257 THR A N 1
ATOM 1938 C CA . THR A 1 257 ? -36.819 -4.446 25.230 1.00 38.78 257 THR A CA 1
ATOM 1939 C C . THR A 1 257 ? -38.163 -4.320 24.505 1.00 38.78 257 THR A C 1
ATOM 1941 O O . THR A 1 257 ? -38.189 -4.090 23.299 1.00 38.78 257 THR A O 1
ATOM 1944 N N . THR A 1 258 ? -39.298 -4.443 25.204 1.00 36.81 258 THR A N 1
ATOM 1945 C CA . THR A 1 258 ? -40.623 -4.470 24.554 1.00 36.81 258 THR A CA 1
ATOM 1946 C C . THR A 1 258 ? -41.229 -3.080 24.320 1.00 36.81 258 THR A C 1
ATOM 1948 O O . THR A 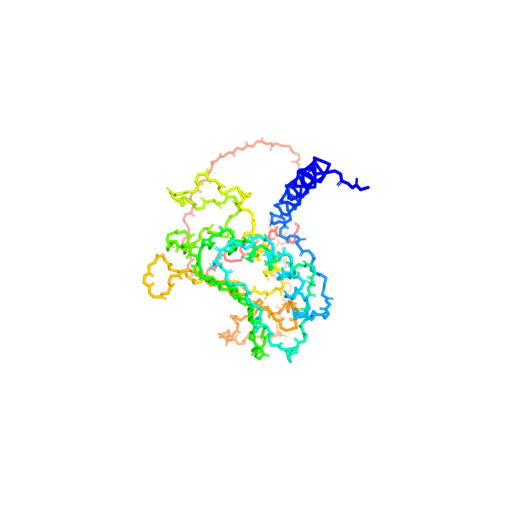1 258 ? -42.166 -2.950 23.536 1.00 36.81 258 THR A O 1
ATOM 1951 N N . CYS A 1 259 ? -40.700 -2.022 24.947 1.00 36.25 259 CYS A N 1
ATOM 1952 C CA . CYS A 1 259 ? -41.298 -0.682 24.860 1.00 36.25 259 CYS A CA 1
ATOM 1953 C C . CYS A 1 259 ? -40.843 0.124 23.626 1.00 36.25 259 CYS A C 1
ATOM 1955 O O . CYS A 1 259 ? -41.569 1.000 23.166 1.00 36.25 259 CYS A O 1
ATOM 1957 N N . THR A 1 260 ? -39.683 -0.181 23.038 1.00 33.88 260 THR A N 1
ATOM 1958 C CA . THR A 1 260 ? -39.128 0.622 21.929 1.00 33.88 260 THR A CA 1
ATOM 1959 C C . THR A 1 260 ? -39.589 0.152 20.546 1.00 33.88 260 THR A C 1
ATOM 1961 O O . THR A 1 260 ? -39.632 0.940 19.606 1.00 33.88 260 THR A O 1
ATOM 1964 N N . VAL A 1 261 ? -39.985 -1.117 20.406 1.00 35.88 261 VAL A N 1
ATOM 1965 C CA . VAL A 1 261 ? -40.322 -1.706 19.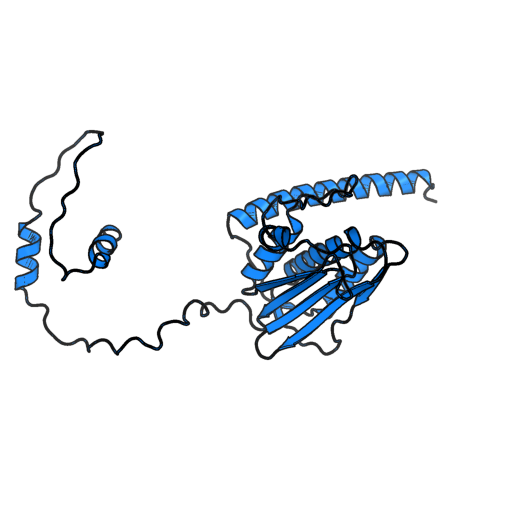096 1.00 35.88 261 VAL A CA 1
ATOM 1966 C C . VAL A 1 261 ? -41.712 -1.280 18.602 1.00 35.88 261 VAL A C 1
ATOM 1968 O O . VAL A 1 261 ? -41.954 -1.242 17.399 1.00 35.88 261 VAL A O 1
ATOM 1971 N N . LEU A 1 262 ? -42.619 -0.871 19.495 1.00 34.22 262 LEU A N 1
ATOM 1972 C CA . LEU A 1 262 ? -43.982 -0.493 19.101 1.00 34.22 262 LEU A CA 1
ATOM 1973 C C . LEU A 1 262 ? -44.118 0.950 18.574 1.00 34.22 262 LEU A C 1
ATOM 1975 O O . LEU A 1 262 ? -45.163 1.292 18.031 1.00 34.22 262 LEU A O 1
ATOM 1979 N N . ALA A 1 263 ? -43.086 1.791 18.704 1.00 33.69 263 ALA A N 1
ATOM 1980 C CA . ALA A 1 263 ? -43.130 3.191 18.264 1.00 33.69 263 ALA A CA 1
ATOM 1981 C C . ALA A 1 263 ? -42.711 3.408 16.795 1.00 33.69 263 ALA A C 1
ATOM 1983 O O . ALA A 1 263 ? -42.822 4.521 16.298 1.00 33.69 263 ALA A O 1
ATOM 1984 N N . CYS A 1 264 ? -42.228 2.376 16.090 1.00 33.44 264 CYS A N 1
ATOM 1985 C CA . CYS A 1 264 ? -41.730 2.506 14.709 1.00 33.44 264 CYS A CA 1
ATOM 1986 C C . CYS A 1 264 ? -42.631 1.873 13.632 1.00 33.44 264 CYS A C 1
ATOM 1988 O O . CYS A 1 264 ? -42.240 1.848 12.468 1.00 33.44 264 CYS A O 1
ATOM 1990 N N . GLN A 1 265 ? -43.816 1.358 13.977 1.00 38.97 265 GLN A N 1
ATOM 1991 C CA . GLN A 1 265 ? -44.734 0.742 13.000 1.00 38.97 265 GLN A CA 1
ATOM 1992 C C . GLN A 1 265 ? -46.171 1.297 13.024 1.00 38.97 265 GLN A C 1
ATOM 1994 O O . GLN A 1 265 ? -47.080 0.654 12.497 1.00 38.97 265 GLN A O 1
ATOM 1999 N N . LEU A 1 266 ? -46.380 2.499 13.573 1.00 35.28 266 LEU A N 1
ATOM 2000 C CA . LEU A 1 266 ? -47.618 3.275 13.420 1.00 35.28 266 LEU A CA 1
ATOM 2001 C C . LEU A 1 266 ? -47.315 4.698 12.953 1.00 35.28 266 LEU A C 1
ATOM 2003 O O . LEU A 1 266 ? -46.389 5.308 13.529 1.00 35.28 266 LEU A O 1
#

Radius of gyration: 28.23 Å; chains: 1; bounding box: 80×49×71 Å

InterPro domains:
  IPR003594 Histidine kinase/HSP90-like ATPase domain [PF02518] (81-193)
  IPR003594 Histidine kinase/HSP90-like ATPase domain [SM00387] (81-195)
  IPR004358 Signal transduction histidine kinase-related protein, C-terminal [PR00344] (117-131)
  IPR004358 Signal transduction histidine kinase-related protein, C-terminal [PR00344] (135-145)
  IPR004358 Signal transduction histidine kinase-related protein, C-terminal [PR00344] (152-170)
  IPR004358 Signal transduction histidine kinase-related protein, C-terminal [PR00344] (179-192)
  IPR005467 Histidine kinase domain [PS50109] (1-195)
  IPR036890 Histidine kinase/HSP90-like ATPase superfamily [G3DSA:3.30.565.10] (37-195)
  IPR036890 Histidine kinase/HSP90-like ATPase superfamily [SSF55874] (25-193)

Foldseek 3Di:
DQDPVNVVVVVVVVVVVVVVVVVVVLVVLVVCLVVLNDDKDWDWDPVLVLLVVLCVVCVVLAAPQEEEDEAEDPPDGTFITHSVLSSLLSNLLSVVQSLFAHHYYWYWYWDDDPWWIKTKIWHLGQWDDPVCQVCLLPFQDDPPPVVCPDRDDRSHSNVSNQSRLVQQVKHKDKDIDNDDPRHTIMIIIIGTRYGNDPPVVDDPDPPDDDDDDDDDDPDPVVVVVVVVVDPDDDDDDDDDDDDDDDDDDDDPPDPPVPPPPVVPPD

pLDDT: mean 70.85, std 23.69, range [26.12, 98.44]

Secondary structure (DSSP, 8-state):
---HHHHHHHHHHHHHHHHHHHHHHHHHHHHHHHTT------EEE-HHHHHHHHHHHHGGGSPTTEEEEE---TTPPPEEE-HHHHHHHHHHHHHHHHHH-SSEEEEEEEEE-SSEEEEEEEE-SS---HHHHTTTTSTT-----TT-TT----S-HHHHHHHHHHHTT-EEEEEEESSSTT-EEEEEEEEESSS--TTTT--S-SSPPPPPPS-----THHHHHHHHTT---------------------TTS-GGGTTGGGS--